Protein AF-A0ABD0KSF1-F1 (afdb_monomer)

Secondary structure (DSSP, 8-state):
--SSSTTTSSSSSSTTTTTTTS----------GGGTT--TTTTEEEEEE-SSHHHHHHHHHTSTT--EEEEEGGGTEEEEE-SSPPS----PPPTTEEEEE--TT----SSSTT-EEEETTEEEEEEEEEE-HHHHHHHHHHTT-EE----SHHHHHHHHHHHHHHHH----------S----TTTTGGGS----HHHHHHHHHSTT----EEEEEE-SS-EE-TTS-EE-TT-TTBPTT-S-SS-SEEEE-GGG-EEEE-TTS-EEEEEEEE--

Mean predicted aligned error: 15.11 Å

Organism: NCBI:txid370345

Nearest PDB structures (foldseek):
  2zib-assembly1_A  TM=8.214E-01  e=3.702E-08  Brachyopsis segaliensis
  6puv-assembly1_A  TM=8.740E-01  e=9.907E-08  Homo sapiens
  3l9j-assembly1_C  TM=7.980E-01  e=8.534E-07  Homo sapiens
  4wuw-assembly1_A  TM=8.162E-01  e=1.026E-06  Rattus norvegicus
  2yil-assembly1_A  TM=4.594E-01  e=1.257E-02  Sarcocystis muris

Structure (mmCIF, N/CA/C/O backbone):
data_AF-A0ABD0KSF1-F1
#
_entry.id   AF-A0ABD0KSF1-F1
#
loop_
_atom_site.group_PDB
_atom_site.id
_atom_site.type_symbol
_atom_site.label_atom_id
_atom_site.label_alt_id
_atom_site.label_comp_id
_atom_site.label_asym_id
_atom_site.label_entity_id
_atom_site.label_seq_id
_atom_site.pdbx_PDB_ins_code
_atom_site.Cartn_x
_atom_site.Cartn_y
_atom_site.Cartn_z
_atom_site.occupancy
_atom_site.B_iso_or_equiv
_atom_site.auth_seq_id
_atom_site.auth_comp_id
_atom_site.auth_asym_id
_atom_site.auth_atom_id
_atom_site.pdbx_PDB_model_num
ATOM 1 N N . MET A 1 1 ? -20.179 -14.527 66.277 1.00 50.75 1 MET A N 1
ATOM 2 C CA . MET A 1 1 ? -20.766 -14.862 64.957 1.00 50.75 1 MET A CA 1
ATOM 3 C C . MET A 1 1 ? -21.011 -13.661 64.029 1.00 50.75 1 MET A C 1
ATOM 5 O O . MET A 1 1 ? -21.435 -13.894 62.910 1.00 50.75 1 MET A O 1
ATOM 9 N N . MET A 1 2 ? -20.683 -12.411 64.396 1.00 47.03 2 MET A N 1
ATOM 10 C CA . MET A 1 2 ? -20.832 -11.248 63.490 1.00 47.03 2 MET A CA 1
ATOM 11 C C . MET A 1 2 ? -19.542 -10.803 62.770 1.00 47.03 2 MET A C 1
ATOM 13 O O . MET A 1 2 ? -19.607 -9.951 61.895 1.00 47.03 2 MET A O 1
ATOM 17 N N . LEU A 1 3 ? -18.378 -11.393 63.070 1.00 40.88 3 LEU A N 1
ATOM 18 C CA . LEU A 1 3 ? -17.095 -10.967 62.482 1.00 40.88 3 LEU A CA 1
ATOM 19 C C . LEU A 1 3 ? -16.724 -11.678 61.162 1.00 40.88 3 LEU A C 1
ATOM 21 O O . LEU A 1 3 ? -15.810 -11.247 60.471 1.00 40.88 3 LEU A O 1
ATOM 25 N N . LEU A 1 4 ? -17.437 -12.747 60.791 1.00 41.97 4 LEU A N 1
ATOM 26 C CA . LEU A 1 4 ? -17.152 -13.546 59.587 1.00 41.97 4 LEU A CA 1
ATOM 27 C C . LEU A 1 4 ? -17.891 -13.059 58.326 1.00 41.97 4 LEU A C 1
ATOM 29 O O . LEU A 1 4 ? -17.514 -13.440 57.225 1.00 41.97 4 LEU A O 1
ATOM 33 N N . ALA A 1 5 ? -18.888 -12.177 58.456 1.00 43.94 5 ALA A N 1
ATOM 34 C CA . ALA A 1 5 ? -19.638 -11.647 57.310 1.00 43.94 5 ALA A CA 1
ATOM 35 C C . ALA A 1 5 ? -18.969 -10.424 56.645 1.00 43.94 5 ALA A C 1
ATOM 37 O O . ALA A 1 5 ? -19.200 -10.163 55.468 1.00 43.94 5 ALA A O 1
ATOM 38 N N . ALA A 1 6 ? -18.101 -9.697 57.359 1.00 41.53 6 ALA A N 1
ATOM 39 C CA . ALA A 1 6 ? -17.438 -8.500 56.829 1.00 41.53 6 ALA A CA 1
ATOM 40 C C . ALA A 1 6 ? -16.225 -8.812 55.926 1.00 41.53 6 ALA A C 1
ATOM 42 O O . ALA A 1 6 ? -15.848 -7.992 55.094 1.00 41.53 6 ALA A O 1
ATOM 43 N N . LEU A 1 7 ? -15.638 -10.009 56.043 1.00 40.25 7 LEU A N 1
ATOM 44 C CA . LEU A 1 7 ? -14.487 -10.434 55.234 1.00 40.25 7 LEU A CA 1
ATOM 45 C C . LEU A 1 7 ? -14.877 -11.029 53.869 1.00 40.25 7 LEU A C 1
ATOM 47 O O . LEU A 1 7 ? -14.057 -11.027 52.958 1.00 40.25 7 LEU A O 1
ATOM 51 N N . ALA A 1 8 ? -16.128 -11.462 53.680 1.00 41.06 8 ALA A N 1
ATOM 52 C CA . ALA A 1 8 ? -16.600 -11.998 52.398 1.00 41.06 8 ALA A CA 1
ATOM 53 C C . ALA A 1 8 ? -16.990 -10.904 51.379 1.00 41.06 8 ALA A C 1
ATOM 55 O O . ALA A 1 8 ? -16.929 -11.133 50.175 1.00 41.06 8 ALA A O 1
ATOM 56 N N . LEU A 1 9 ? -17.334 -9.695 51.838 1.00 40.03 9 LEU A N 1
ATOM 57 C CA . LEU A 1 9 ? -17.725 -8.575 50.966 1.00 40.03 9 LEU A CA 1
ATOM 58 C C . LEU A 1 9 ? -16.539 -7.758 50.423 1.00 40.03 9 LEU A C 1
ATOM 60 O O . LEU A 1 9 ? -16.713 -7.007 49.469 1.00 40.03 9 LEU A O 1
ATOM 64 N N . MET A 1 10 ? -15.326 -7.940 50.959 1.00 41.28 10 MET A N 1
ATOM 65 C CA . MET A 1 10 ? -14.107 -7.300 50.431 1.00 41.28 10 MET A CA 1
ATOM 66 C C . MET A 1 10 ? -13.303 -8.181 49.458 1.00 41.28 10 MET A C 1
ATOM 68 O O . MET A 1 10 ? -12.314 -7.719 48.892 1.00 41.28 10 MET A O 1
ATOM 72 N N . ALA A 1 11 ? -13.743 -9.419 49.208 1.00 41.28 11 ALA A N 1
ATOM 73 C CA . ALA A 1 11 ? -13.080 -10.340 48.280 1.00 41.28 11 ALA A CA 1
ATOM 74 C C . ALA A 1 11 ? -13.580 -10.229 46.823 1.00 41.28 11 ALA A C 1
ATOM 76 O O . ALA A 1 11 ? -12.892 -10.666 45.913 1.00 41.28 11 ALA A O 1
ATOM 77 N N . ILE A 1 12 ? -14.739 -9.606 46.574 1.00 44.44 12 ILE A N 1
ATOM 78 C CA . ILE A 1 12 ? -15.324 -9.506 45.218 1.00 44.44 12 ILE A CA 1
ATOM 79 C C . ILE A 1 12 ? -14.828 -8.247 44.467 1.00 44.44 12 ILE A C 1
ATOM 81 O O . ILE A 1 12 ? -14.948 -8.148 43.250 1.00 44.44 12 ILE A O 1
ATOM 85 N N . GLY A 1 13 ? -14.225 -7.277 45.168 1.00 36.62 13 GLY A N 1
ATOM 86 C CA . GLY A 1 13 ? -13.757 -6.013 44.576 1.00 36.62 13 GLY A CA 1
ATOM 87 C C . GLY A 1 13 ? -12.264 -5.946 44.231 1.00 36.62 13 GLY A C 1
ATOM 88 O O . GLY A 1 13 ? -11.842 -5.030 43.527 1.00 36.62 13 GLY A O 1
ATOM 89 N N . THR A 1 14 ? -11.446 -6.878 44.721 1.00 40.00 14 THR A N 1
ATOM 90 C CA . THR A 1 14 ? -9.975 -6.769 44.686 1.00 40.00 14 THR A CA 1
ATOM 91 C C . THR A 1 14 ? -9.307 -7.557 43.559 1.00 40.00 14 THR A C 1
ATOM 93 O O . THR A 1 14 ? -8.169 -7.251 43.203 1.00 40.00 14 THR A O 1
ATOM 96 N N . GLU A 1 15 ? -10.015 -8.477 42.901 1.00 39.59 15 GLU A N 1
ATOM 97 C CA . GLU A 1 15 ? -9.467 -9.232 41.763 1.00 39.59 15 GLU A CA 1
ATOM 98 C C . GLU A 1 15 ? -9.326 -8.388 40.483 1.00 39.59 15 GLU A C 1
ATOM 100 O O . GLU A 1 15 ? -8.456 -8.661 39.660 1.00 39.59 15 GLU A O 1
ATOM 105 N N . CYS A 1 16 ? -10.088 -7.296 40.334 1.00 39.62 16 CYS A N 1
ATOM 106 C CA . CYS A 1 16 ? -9.920 -6.380 39.197 1.00 39.62 16 CYS A CA 1
ATOM 107 C C . CYS A 1 16 ? -8.710 -5.441 39.340 1.00 39.62 16 CYS A C 1
ATOM 109 O O . CYS A 1 16 ? -8.182 -4.969 38.336 1.00 39.62 16 CYS A O 1
ATOM 111 N N . PHE A 1 17 ? -8.279 -5.134 40.568 1.00 35.22 17 PHE A N 1
ATOM 112 C CA . PHE A 1 17 ? -7.246 -4.118 40.807 1.00 35.22 17 PHE A CA 1
ATOM 113 C C . PHE A 1 17 ? -5.823 -4.695 40.781 1.00 35.22 17 PHE A C 1
ATOM 115 O O . PHE A 1 17 ? -4.886 -3.994 40.409 1.00 35.22 17 PHE A O 1
ATOM 122 N N . LEU A 1 18 ? -5.655 -5.982 41.105 1.00 36.12 18 LEU A N 1
ATOM 123 C CA . LEU A 1 18 ? -4.341 -6.639 41.151 1.00 36.12 18 LEU A CA 1
ATOM 124 C C . LEU A 1 18 ? -3.817 -7.131 39.789 1.00 36.12 18 LEU A C 1
ATOM 126 O O . LEU A 1 18 ? -2.674 -7.567 39.705 1.00 36.12 18 LEU A O 1
ATOM 130 N N . GLN A 1 19 ? -4.589 -7.005 38.705 1.00 38.16 19 GLN A N 1
ATOM 131 C CA . GLN A 1 19 ? -4.082 -7.225 37.341 1.00 38.16 19 GLN A CA 1
ATOM 132 C C . GLN A 1 19 ? -3.456 -5.976 36.701 1.00 38.16 19 GLN A C 1
ATOM 134 O O . GLN A 1 19 ? -2.946 -6.056 35.585 1.00 38.16 19 GLN A O 1
ATOM 139 N N . LYS A 1 20 ? -3.437 -4.832 37.400 1.00 31.67 20 LYS A N 1
ATOM 140 C CA . LYS A 1 20 ? -2.966 -3.558 36.836 1.00 31.67 20 LYS A CA 1
ATOM 141 C C . LYS A 1 20 ? -1.444 -3.471 36.622 1.00 31.67 20 LYS A C 1
ATOM 143 O O . LYS A 1 20 ? -0.994 -2.526 35.990 1.00 31.67 20 LYS A O 1
ATOM 148 N N . GLU A 1 21 ? -0.657 -4.453 37.074 1.00 32.09 21 GLU A N 1
ATOM 149 C CA . GLU A 1 21 ? 0.812 -4.441 36.926 1.00 32.09 21 GLU A CA 1
ATOM 150 C C . GLU A 1 21 ? 1.432 -5.705 36.301 1.00 32.09 21 GLU A C 1
ATOM 152 O O . GLU A 1 21 ? 2.652 -5.857 36.294 1.00 32.09 21 GLU A O 1
ATOM 157 N N . ALA A 1 22 ? 0.652 -6.608 35.698 1.00 27.27 22 ALA A N 1
ATOM 158 C CA . ALA A 1 22 ? 1.229 -7.804 35.081 1.00 27.27 22 ALA A CA 1
ATOM 159 C C . ALA A 1 22 ? 0.688 -8.075 33.671 1.00 27.27 22 ALA A C 1
ATOM 161 O O . ALA A 1 22 ? -0.449 -8.498 33.498 1.00 27.27 22 ALA A O 1
ATOM 162 N N . ARG A 1 23 ? 1.603 -7.958 32.697 1.00 28.75 23 ARG A N 1
ATOM 163 C CA . ARG A 1 23 ? 1.518 -8.317 31.264 1.00 28.75 23 ARG A CA 1
ATOM 164 C C . ARG A 1 23 ? 0.999 -7.241 30.315 1.00 28.75 23 ARG A C 1
ATOM 166 O O . ARG A 1 23 ? -0.056 -7.345 29.702 1.00 28.75 23 ARG A O 1
ATOM 173 N N . VAL A 1 24 ? 1.912 -6.317 30.033 1.00 38.12 24 VAL A N 1
ATOM 174 C CA . VAL A 1 24 ? 2.138 -5.831 28.670 1.00 38.12 24 VAL A CA 1
ATOM 175 C C . VAL A 1 24 ? 2.512 -7.023 27.783 1.00 38.12 24 VAL A C 1
ATOM 177 O O . VAL A 1 24 ? 3.495 -7.708 28.068 1.00 38.12 24 VAL A O 1
ATOM 180 N N . ARG A 1 25 ? 1.711 -7.247 26.736 1.00 35.09 25 ARG A N 1
ATOM 181 C CA . ARG A 1 25 ? 1.973 -7.942 25.457 1.00 35.09 25 ARG A CA 1
ATOM 182 C C . ARG A 1 25 ? 0.722 -8.715 25.060 1.00 35.09 25 ARG A C 1
ATOM 184 O O . ARG A 1 25 ? 0.556 -9.852 25.483 1.00 35.09 25 ARG A O 1
ATOM 191 N N . GLN A 1 26 ? -0.108 -8.096 24.227 1.00 29.28 26 GLN A N 1
ATOM 192 C CA . GLN A 1 26 ? -0.805 -8.700 23.086 1.00 29.28 26 GLN A CA 1
ATOM 193 C C . GLN A 1 26 ? -1.845 -7.704 22.582 1.00 29.28 26 GLN A C 1
ATOM 195 O O . GLN A 1 26 ? -2.779 -7.333 23.284 1.00 29.28 26 GLN A O 1
ATOM 200 N N . GLY A 1 27 ? -1.638 -7.261 21.349 1.00 30.19 27 GLY A N 1
ATOM 201 C CA . GLY A 1 27 ? -2.529 -6.377 20.626 1.00 30.19 27 GLY A CA 1
ATOM 202 C C . GLY A 1 27 ? -3.763 -7.106 20.116 1.00 30.19 27 GLY A C 1
ATOM 203 O O . GLY A 1 27 ? -3.856 -7.406 18.931 1.00 30.19 27 GLY A O 1
ATOM 204 N N . VAL A 1 28 ? -4.696 -7.407 21.013 1.00 33.66 28 VAL A N 1
ATOM 205 C CA . VAL A 1 28 ? -6.011 -7.957 20.681 1.00 33.66 28 VAL A CA 1
ATOM 206 C C . VAL A 1 28 ? -7.031 -7.077 21.386 1.00 33.66 28 VAL A C 1
ATOM 208 O O . VAL A 1 28 ? -6.969 -6.919 22.600 1.00 33.66 28 VAL A O 1
ATOM 211 N N . ALA A 1 29 ? -7.977 -6.501 20.643 1.00 34.16 29 ALA A N 1
ATOM 212 C CA . ALA A 1 29 ? -9.196 -5.979 21.249 1.00 34.16 29 ALA A CA 1
ATOM 213 C C . ALA A 1 29 ? -9.983 -7.182 21.786 1.00 34.16 29 ALA A C 1
ATOM 215 O O . ALA A 1 29 ? -10.777 -7.794 21.067 1.00 34.16 29 ALA A O 1
ATOM 216 N N . THR A 1 30 ? -9.681 -7.589 23.013 1.00 36.50 30 THR A N 1
ATOM 217 C CA . THR A 1 30 ? -10.368 -8.671 23.706 1.00 36.50 30 THR A CA 1
ATOM 218 C C . THR A 1 30 ? -11.765 -8.188 24.063 1.00 36.50 30 THR A C 1
ATOM 220 O O . THR A 1 30 ? -11.933 -7.114 24.636 1.00 36.50 30 THR A O 1
ATOM 223 N N . GLN A 1 31 ? -12.782 -8.990 23.752 1.00 40.47 31 GLN A N 1
ATOM 224 C CA . GLN A 1 31 ? -14.059 -8.895 24.450 1.00 40.47 31 GLN A CA 1
ATOM 225 C C . GLN A 1 31 ? -13.737 -9.102 25.932 1.00 40.47 31 GLN A C 1
ATOM 227 O O . GLN A 1 31 ? -13.354 -10.201 26.324 1.00 40.47 31 GLN A O 1
ATOM 232 N N . GLN A 1 32 ? -13.752 -8.036 26.732 1.00 41.62 32 GLN A N 1
ATOM 233 C CA . GLN A 1 32 ? -13.474 -8.155 28.158 1.00 41.62 32 GLN A CA 1
ATOM 234 C C . GLN A 1 32 ? -14.676 -8.867 28.796 1.00 41.62 32 GLN A C 1
ATOM 236 O O . GLN A 1 32 ? -15.764 -8.287 28.801 1.00 41.62 32 GLN A O 1
ATOM 241 N N . PRO A 1 33 ? -14.523 -10.083 29.355 1.00 39.72 33 PRO A N 1
ATOM 242 C CA . PRO A 1 33 ? -15.643 -10.817 29.957 1.00 39.72 33 PRO A CA 1
ATOM 243 C C . PRO A 1 33 ? -16.277 -10.033 31.117 1.00 39.72 33 PRO A C 1
ATOM 245 O O . PRO A 1 33 ? -17.476 -10.075 31.355 1.00 39.72 33 PRO A O 1
ATOM 248 N N . CYS A 1 34 ? -15.471 -9.221 31.803 1.00 39.00 34 CYS A N 1
ATOM 249 C CA . CYS A 1 34 ? -15.894 -8.326 32.877 1.00 39.00 34 CYS A CA 1
ATOM 250 C C . CYS A 1 34 ? -16.605 -7.041 32.401 1.00 39.00 34 CYS A C 1
ATOM 252 O O . CYS A 1 34 ? -17.111 -6.284 33.232 1.00 39.00 34 CYS A O 1
ATOM 254 N N . LEU A 1 35 ? -16.677 -6.794 31.088 1.00 43.50 35 LEU A N 1
ATOM 255 C CA . LEU A 1 35 ? -17.445 -5.704 30.481 1.00 43.50 35 LEU A CA 1
ATOM 256 C C . LEU A 1 35 ? -18.714 -6.185 29.766 1.00 43.50 35 LEU A C 1
ATOM 258 O O . LEU A 1 35 ? -19.444 -5.340 29.255 1.00 43.50 35 LEU A O 1
ATOM 262 N N . GLU A 1 36 ? -19.035 -7.487 29.781 1.00 41.72 36 GLU A N 1
ATOM 263 C CA . GLU A 1 36 ? -20.239 -8.038 29.125 1.00 41.72 36 GLU A CA 1
ATOM 264 C C . GLU A 1 36 ? -21.560 -7.423 29.614 1.00 41.72 36 GLU A C 1
ATOM 266 O O . GLU A 1 36 ? -22.583 -7.590 28.965 1.00 41.72 36 GLU A O 1
ATOM 271 N N . ASN A 1 37 ? -21.533 -6.635 30.693 1.00 38.28 37 ASN A N 1
ATOM 272 C CA . ASN A 1 37 ? -22.678 -5.875 31.191 1.00 38.28 37 ASN A CA 1
ATOM 273 C C . ASN A 1 37 ? -22.360 -4.407 31.535 1.00 38.28 37 ASN A C 1
ATOM 275 O O . ASN A 1 37 ? -23.145 -3.768 32.236 1.00 38.28 37 ASN A O 1
ATOM 279 N N . ARG A 1 38 ? -21.224 -3.843 31.088 1.00 41.22 38 ARG A N 1
ATOM 280 C CA . ARG A 1 38 ? -20.957 -2.410 31.294 1.00 41.22 38 ARG A CA 1
ATOM 281 C C . ARG A 1 38 ? -21.495 -1.588 30.132 1.00 41.22 38 ARG A C 1
ATOM 283 O O . ARG A 1 38 ? -20.988 -1.612 29.015 1.00 41.22 38 ARG A O 1
ATOM 290 N N . THR A 1 39 ? -22.522 -0.816 30.442 1.00 41.47 39 THR A N 1
ATOM 291 C CA . THR A 1 39 ? -23.091 0.219 29.592 1.00 41.47 39 THR A CA 1
ATOM 292 C C . THR A 1 39 ? -22.190 1.449 29.557 1.00 41.47 39 THR A C 1
ATOM 294 O O . THR A 1 39 ? -22.252 2.287 30.450 1.00 41.47 39 THR A O 1
ATOM 297 N N . PHE A 1 40 ? -21.381 1.589 28.503 1.00 49.12 40 PHE A N 1
ATOM 298 C CA . PHE A 1 40 ? -20.886 2.902 28.071 1.00 49.12 40 PHE A CA 1
ATOM 299 C C . PHE A 1 40 ? -22.011 3.566 27.286 1.00 49.12 40 PHE A C 1
ATOM 301 O O . PHE A 1 40 ? -22.087 3.475 26.066 1.00 49.12 40 PHE A O 1
ATOM 308 N N . THR A 1 41 ? -23.002 4.077 27.995 1.00 49.91 41 THR A N 1
ATOM 309 C CA . THR A 1 41 ? -24.100 4.831 27.374 1.00 49.91 41 THR A CA 1
ATOM 310 C C . THR A 1 41 ? -24.096 6.271 27.825 1.00 49.91 41 THR A C 1
ATOM 312 O O . THR A 1 41 ? -24.480 7.154 27.070 1.00 49.91 41 THR A O 1
ATOM 315 N N . GLU A 1 42 ? -23.551 6.498 29.011 1.00 55.53 42 GLU A N 1
ATOM 316 C CA . GLU A 1 42 ? -23.026 7.780 29.425 1.00 55.53 42 GLU A CA 1
ATOM 317 C C . GLU A 1 42 ? -21.716 7.975 28.643 1.00 55.53 42 GLU A C 1
ATOM 319 O O . GLU A 1 42 ? -20.895 7.057 28.587 1.00 55.53 42 GLU A O 1
ATOM 324 N N . ASN A 1 43 ? -21.537 9.141 28.012 1.00 67.94 43 ASN A N 1
ATOM 325 C CA . ASN A 1 43 ? -20.333 9.543 27.260 1.00 67.94 43 ASN A CA 1
ATOM 326 C C . ASN A 1 43 ? -20.302 9.165 25.765 1.00 67.94 43 ASN A C 1
ATOM 328 O O . ASN A 1 43 ? -19.219 8.992 25.193 1.00 67.94 43 ASN A O 1
ATOM 332 N N . LEU A 1 44 ? -21.467 9.090 25.109 1.00 82.81 44 LEU A N 1
ATOM 333 C CA . LEU A 1 44 ? -21.536 9.020 2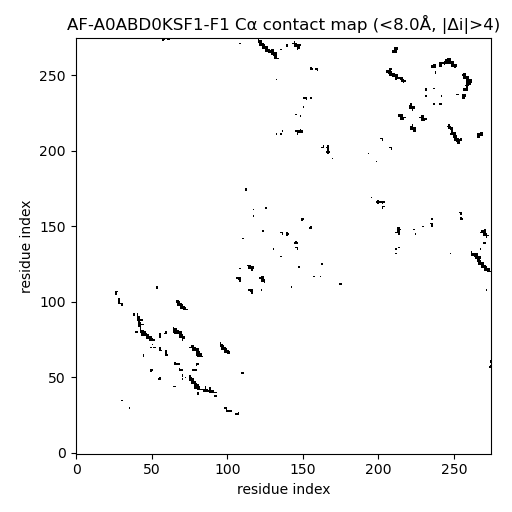3.647 1.00 82.81 44 LEU A CA 1
ATOM 334 C C . LEU A 1 44 ? -20.840 10.250 23.039 1.00 82.81 44 LEU A C 1
ATOM 336 O O . LEU A 1 44 ? -21.274 11.387 23.227 1.00 82.81 44 LEU A O 1
ATOM 340 N N . LEU A 1 45 ? -19.756 10.009 22.308 1.00 84.38 45 LEU A N 1
ATOM 341 C CA . LEU A 1 45 ? -18.981 11.041 21.627 1.00 84.38 45 LEU A CA 1
ATOM 342 C C . LEU A 1 45 ? -19.527 11.306 20.223 1.00 84.38 45 LEU A C 1
ATOM 344 O O . LEU A 1 45 ? -19.637 12.453 19.800 1.00 84.38 45 LEU A O 1
ATOM 348 N N . PHE A 1 46 ? -19.885 10.242 19.503 1.00 89.25 46 PHE A N 1
ATOM 349 C CA . PHE A 1 46 ? -20.532 10.336 18.199 1.00 89.25 46 PHE A CA 1
ATOM 350 C C . PHE A 1 46 ? -21.383 9.103 17.908 1.00 89.25 46 PHE A C 1
ATOM 352 O O . PHE A 1 46 ? -21.125 8.013 18.418 1.00 89.25 46 PHE A O 1
ATOM 359 N N . GLU A 1 47 ? -22.338 9.268 16.997 1.00 93.00 47 GLU A N 1
ATOM 360 C CA . GLU A 1 47 ? -23.072 8.185 16.352 1.00 93.00 47 GLU A CA 1
ATOM 361 C C . GLU A 1 47 ? -23.051 8.404 14.833 1.00 93.00 47 GLU A C 1
ATOM 363 O O . GLU A 1 47 ? -23.273 9.515 14.355 1.00 93.00 47 GLU A O 1
ATOM 368 N N . SER A 1 48 ? -22.730 7.374 14.050 1.00 91.88 48 SER A N 1
ATOM 369 C CA . SER A 1 48 ? -22.718 7.469 12.584 1.00 91.88 48 SER A CA 1
ATOM 370 C C . SER A 1 48 ? -22.830 6.102 11.911 1.00 91.88 48 SER A C 1
ATOM 372 O O . SER A 1 48 ? -22.608 5.076 12.542 1.00 91.88 48 SER A O 1
ATOM 374 N N . ALA A 1 49 ? -23.129 6.062 10.613 1.00 91.38 49 ALA A N 1
ATOM 375 C CA . ALA A 1 49 ? -23.174 4.804 9.871 1.00 91.38 49 ALA A CA 1
ATOM 376 C C . ALA A 1 49 ? -21.773 4.176 9.697 1.00 91.38 49 ALA A C 1
ATOM 378 O O . ALA A 1 49 ? -20.828 4.833 9.240 1.00 91.38 49 ALA A O 1
ATOM 379 N N . ALA A 1 50 ? -21.650 2.882 9.994 1.00 82.25 50 ALA A N 1
ATOM 380 C CA . ALA A 1 50 ? -20.507 2.045 9.646 1.00 82.25 50 ALA A CA 1
ATOM 381 C C . ALA A 1 50 ? -20.965 0.609 9.353 1.00 82.25 50 ALA A C 1
ATOM 383 O O . ALA A 1 50 ? -21.588 -0.039 10.183 1.00 82.25 50 ALA A O 1
ATOM 384 N N . HIS A 1 51 ? -20.601 0.085 8.185 1.00 81.25 51 HIS A N 1
ATOM 385 C CA . HIS A 1 51 ? -20.969 -1.275 7.768 1.00 81.25 51 HIS A CA 1
ATOM 386 C C . HIS A 1 51 ? -19.957 -2.344 8.204 1.00 81.25 51 HIS A C 1
ATOM 388 O O . HIS A 1 51 ? -20.129 -3.516 7.888 1.00 81.25 51 HIS A O 1
ATOM 394 N N . SER A 1 52 ? -18.893 -1.957 8.910 1.00 75.62 52 SER A N 1
ATOM 395 C CA . SER A 1 52 ? -17.873 -2.882 9.399 1.00 75.62 52 SER A CA 1
ATOM 396 C C . SER A 1 52 ? -17.273 -2.404 10.717 1.00 75.62 52 SER A C 1
ATOM 398 O O . SER A 1 52 ? -17.285 -1.208 11.036 1.00 75.62 52 SER A O 1
ATOM 400 N N . LYS A 1 53 ? -16.715 -3.354 11.476 1.00 70.25 53 LYS A N 1
ATOM 401 C CA . LYS A 1 53 ? -15.977 -3.079 12.716 1.00 70.25 53 LYS A CA 1
ATOM 402 C C . LYS A 1 53 ? -14.808 -2.132 12.448 1.00 70.25 53 LYS A C 1
ATOM 404 O O . LYS A 1 53 ? -14.650 -1.161 13.178 1.00 70.25 53 LYS A O 1
ATOM 409 N N . SER A 1 54 ? -14.057 -2.370 11.372 1.00 62.41 54 SER A N 1
ATOM 410 C CA . SER A 1 54 ? -12.919 -1.545 10.957 1.00 62.41 54 SER A CA 1
ATOM 411 C C . SER A 1 54 ? -13.346 -0.100 10.726 1.00 62.41 54 SER A C 1
ATOM 413 O O . SER A 1 54 ? -12.811 0.805 11.354 1.00 62.41 54 SER A O 1
ATOM 415 N N . LYS A 1 55 ? -14.394 0.131 9.924 1.00 72.69 55 LYS A N 1
ATOM 416 C CA . LYS A 1 55 ? -14.892 1.487 9.650 1.00 72.69 55 LYS A CA 1
ATOM 417 C C . LYS A 1 55 ? -15.364 2.206 10.916 1.00 72.69 55 LYS A C 1
ATOM 419 O O . LYS A 1 55 ? -15.220 3.421 11.011 1.00 72.69 55 LYS A O 1
ATOM 424 N N . CYS A 1 56 ? -15.920 1.475 11.880 1.00 79.75 56 CYS A N 1
ATOM 425 C CA . CYS A 1 56 ? -16.317 2.043 13.163 1.00 79.75 56 CYS A CA 1
ATOM 426 C C . CYS A 1 56 ? -15.107 2.400 14.043 1.00 79.75 56 CYS A C 1
ATOM 428 O O . CYS A 1 56 ? -15.047 3.504 14.582 1.00 79.75 56 CYS A O 1
ATOM 430 N N . ALA A 1 57 ? -14.104 1.519 14.097 1.00 72.25 57 ALA A N 1
ATOM 431 C CA . ALA A 1 57 ? -12.840 1.775 14.779 1.00 72.25 57 ALA A CA 1
ATOM 432 C C . ALA A 1 57 ? -12.143 3.026 14.227 1.00 72.25 57 ALA A C 1
ATOM 434 O O . ALA A 1 57 ? -11.778 3.901 15.000 1.00 72.25 57 ALA A O 1
ATOM 435 N N . LEU A 1 58 ? -12.046 3.154 12.900 1.00 66.56 58 LEU A N 1
ATOM 436 C CA . LEU A 1 58 ? -11.437 4.309 12.228 1.00 66.56 58 LEU A CA 1
ATOM 437 C C . LEU A 1 58 ? -12.115 5.634 12.585 1.00 66.56 58 LEU A C 1
ATOM 439 O O . LEU A 1 58 ? -11.461 6.643 12.813 1.00 66.56 58 LEU A O 1
ATOM 443 N N . LYS A 1 59 ? -13.446 5.639 12.675 1.00 80.12 59 LYS A N 1
ATOM 444 C CA . LYS A 1 59 ? -14.185 6.832 13.101 1.00 80.12 59 LYS A CA 1
ATOM 445 C C . LYS A 1 59 ? -13.904 7.208 14.550 1.00 80.12 59 LYS A C 1
ATOM 447 O O . LYS A 1 59 ? -13.909 8.391 14.866 1.00 80.12 59 LYS A O 1
ATOM 452 N N . CYS A 1 60 ? -13.695 6.211 15.405 1.00 78.94 60 CYS A N 1
ATOM 453 C CA . CYS A 1 60 ? -13.296 6.439 16.784 1.00 78.94 60 CYS A CA 1
ATOM 454 C C . CYS A 1 60 ? -11.868 6.986 16.851 1.00 78.94 60 CYS A C 1
ATOM 456 O O . CYS A 1 60 ? -11.645 7.988 17.511 1.00 78.94 60 CYS A O 1
ATOM 458 N N . LEU A 1 61 ? -10.938 6.436 16.071 1.00 70.12 61 LEU A N 1
ATOM 459 C CA . LEU A 1 61 ? -9.557 6.925 16.006 1.00 70.12 61 LEU A CA 1
ATOM 460 C C . LEU A 1 61 ? -9.440 8.372 15.513 1.00 70.12 61 LEU A C 1
ATOM 462 O O . LEU A 1 61 ? -8.660 9.137 16.069 1.00 70.12 61 LEU A O 1
ATOM 466 N N . GLY A 1 62 ? -10.284 8.788 14.566 1.00 71.19 62 GLY A N 1
ATOM 467 C CA . GLY A 1 62 ? -10.360 10.184 14.122 1.00 71.19 62 GLY A CA 1
ATOM 468 C C . GLY A 1 62 ? -10.920 11.169 15.163 1.00 71.19 62 GLY A C 1
ATOM 469 O O . GLY A 1 62 ? -11.159 12.330 14.835 1.00 71.19 62 GLY A O 1
ATOM 470 N N . GLN A 1 63 ? -11.195 10.725 16.392 1.00 80.19 63 GLN A N 1
ATOM 471 C CA . GLN A 1 63 ? -11.727 11.536 17.481 1.00 80.19 63 GLN A CA 1
ATOM 472 C C . GLN A 1 63 ? -10.808 11.421 18.702 1.00 80.19 63 GLN A C 1
ATOM 474 O O . GLN A 1 63 ? -10.776 10.384 19.357 1.00 80.19 63 GLN A O 1
ATOM 479 N N . GLU A 1 64 ? -10.128 12.511 19.073 1.00 76.62 64 GLU A N 1
ATOM 480 C CA . GLU A 1 64 ? -9.132 12.535 20.168 1.00 76.62 64 GLU A CA 1
ATOM 481 C C . GLU A 1 64 ? -9.660 12.015 21.514 1.00 76.62 64 GLU A C 1
ATOM 483 O O . GLU A 1 64 ? -8.902 11.549 22.357 1.00 76.62 64 GLU A O 1
ATOM 488 N N . ARG A 1 65 ? -10.975 12.108 21.727 1.00 80.75 65 ARG A N 1
ATOM 489 C CA . ARG A 1 65 ? -11.641 11.719 22.974 1.00 80.75 65 ARG A CA 1
ATOM 490 C C . ARG A 1 65 ? -12.224 10.310 22.949 1.00 80.75 65 ARG A C 1
ATOM 492 O O . ARG A 1 65 ? -12.848 9.920 23.935 1.00 80.75 65 ARG A O 1
ATOM 499 N N . CYS A 1 66 ? -12.122 9.592 21.835 1.00 80.56 66 CYS A N 1
ATOM 500 C CA . CYS A 1 66 ? -12.766 8.297 21.684 1.00 80.56 66 CYS A CA 1
ATOM 501 C C . CYS A 1 66 ? -11.862 7.178 22.202 1.00 80.56 66 CYS A C 1
ATOM 503 O O . CYS A 1 66 ? -10.785 6.927 21.674 1.00 80.56 66 CYS A O 1
ATOM 505 N N . GLU A 1 67 ? -12.326 6.488 23.234 1.00 80.44 67 GLU A N 1
ATOM 506 C CA . GLU A 1 67 ? -11.591 5.421 23.922 1.00 80.44 67 GLU A CA 1
ATOM 507 C C . GLU A 1 67 ? -12.224 4.049 23.718 1.00 80.44 67 GLU A C 1
ATOM 509 O O . GLU A 1 67 ? -11.606 3.013 23.959 1.00 80.44 67 GLU A O 1
ATOM 514 N N . ALA A 1 68 ? -13.473 4.020 23.268 1.00 81.50 68 ALA A N 1
ATOM 515 C CA . ALA A 1 68 ? -14.181 2.800 22.945 1.00 81.50 68 ALA A CA 1
ATOM 516 C C . ALA A 1 68 ? -15.168 3.057 21.813 1.00 81.50 68 ALA A C 1
ATOM 518 O O . ALA A 1 68 ? -15.630 4.178 21.616 1.00 81.50 68 ALA A O 1
ATOM 519 N N . PHE A 1 69 ? -15.537 2.014 21.081 1.00 84.81 69 PHE A N 1
ATOM 520 C CA . PHE A 1 69 ? -16.614 2.098 20.107 1.00 84.81 69 PHE A CA 1
ATOM 521 C C . PHE A 1 69 ? -17.526 0.884 20.176 1.00 84.81 69 PHE A C 1
ATOM 523 O O . PHE A 1 69 ? -17.174 -0.177 20.686 1.00 84.81 69 PHE A O 1
ATOM 530 N N . THR A 1 70 ? -18.708 1.046 19.611 1.00 83.94 70 THR A N 1
ATOM 531 C CA . THR A 1 70 ? -19.763 0.051 19.570 1.00 83.94 70 THR A CA 1
ATOM 532 C C . THR A 1 70 ? -20.342 0.008 18.166 1.00 83.94 70 THR A C 1
ATOM 534 O O . THR A 1 70 ? -20.676 1.045 17.600 1.00 83.94 70 THR A O 1
ATOM 537 N N . LEU A 1 71 ? -20.493 -1.190 17.606 1.00 81.62 71 LEU A N 1
ATOM 538 C CA . LEU A 1 71 ? -21.100 -1.416 16.296 1.00 81.62 71 LEU A CA 1
ATOM 539 C C . LEU A 1 71 ? -22.389 -2.201 16.500 1.00 81.62 71 LEU A C 1
ATOM 541 O O . LEU A 1 71 ? -22.369 -3.336 16.971 1.00 81.62 71 LEU A O 1
ATOM 545 N N . ILE A 1 72 ? -23.499 -1.591 16.111 1.00 85.56 72 ILE A N 1
ATOM 546 C CA . ILE A 1 72 ? -24.830 -2.183 16.138 1.00 85.56 72 ILE A CA 1
ATOM 547 C C . ILE A 1 72 ? -25.069 -2.789 14.756 1.00 85.56 72 ILE A C 1
ATOM 549 O O . ILE A 1 72 ? -25.419 -2.090 13.804 1.00 85.56 72 ILE A O 1
ATOM 553 N N . THR A 1 73 ? -24.822 -4.093 14.628 1.00 81.50 73 THR A N 1
ATOM 554 C CA . THR A 1 73 ? -24.861 -4.802 13.338 1.00 81.50 73 THR A CA 1
ATOM 555 C C . THR A 1 73 ? -26.210 -4.701 12.619 1.00 81.50 73 THR A C 1
ATOM 557 O O . THR A 1 73 ? -26.186 -4.432 11.418 1.00 81.50 73 THR A O 1
ATOM 560 N N . PRO A 1 74 ? -27.377 -4.834 13.289 1.00 85.62 74 PRO A N 1
ATOM 561 C CA . PRO A 1 74 ? -28.668 -4.750 12.601 1.00 85.62 74 PRO A CA 1
ATOM 562 C C . PRO A 1 74 ? -28.915 -3.413 11.894 1.00 85.62 74 PRO A C 1
ATOM 564 O O . PRO A 1 74 ? -29.583 -3.381 10.866 1.00 85.62 74 PRO A O 1
ATOM 567 N N . SER A 1 75 ? -28.374 -2.315 12.428 1.00 86.62 75 SER A N 1
ATOM 568 C CA . SER A 1 75 ? -28.577 -0.964 11.894 1.00 86.62 75 SER A CA 1
ATOM 569 C C . SER A 1 75 ? -27.348 -0.393 11.186 1.00 86.62 75 SER A C 1
ATOM 571 O O . SER A 1 75 ? -27.401 0.732 10.694 1.00 86.62 75 SER A O 1
ATOM 573 N N . ALA A 1 76 ? -26.237 -1.139 11.142 1.00 89.25 76 ALA A N 1
ATOM 574 C CA . ALA A 1 76 ? -24.932 -0.643 10.706 1.00 89.25 76 ALA A CA 1
ATOM 575 C C . ALA A 1 76 ? -24.556 0.694 11.381 1.00 89.25 76 ALA A C 1
ATOM 577 O O . ALA A 1 76 ? -24.020 1.605 10.745 1.00 89.25 76 ALA A O 1
ATOM 578 N N . THR A 1 77 ? -24.866 0.832 12.674 1.00 91.31 77 THR A N 1
ATOM 579 C CA . THR A 1 77 ? -24.613 2.062 13.437 1.00 91.31 77 THR A CA 1
ATOM 580 C C . THR A 1 77 ? -23.354 1.912 14.274 1.00 91.31 77 THR A C 1
ATOM 582 O O . THR A 1 77 ? -23.240 0.997 15.083 1.00 91.31 77 THR A O 1
ATOM 585 N N . CYS A 1 78 ? -22.423 2.839 14.107 1.00 89.88 78 CYS A N 1
ATOM 586 C CA . CYS A 1 78 ? -21.236 3.000 14.925 1.00 89.88 78 CYS A CA 1
ATOM 587 C C . CYS A 1 78 ? -21.446 4.084 15.976 1.00 89.88 78 CYS A C 1
ATOM 589 O O . CYS A 1 78 ? -21.827 5.204 15.634 1.00 89.88 78 CYS A O 1
ATOM 591 N N . ARG A 1 79 ? -21.122 3.775 17.226 1.00 91.81 79 ARG A N 1
ATOM 592 C CA . ARG A 1 79 ? -21.085 4.716 18.344 1.00 91.81 79 ARG A CA 1
ATOM 593 C C . ARG A 1 79 ? -19.673 4.783 18.894 1.00 91.81 79 ARG A C 1
ATOM 595 O O . ARG A 1 79 ? -19.093 3.734 19.147 1.00 91.81 79 ARG A O 1
ATOM 602 N N . GLY A 1 80 ? -19.129 5.977 19.070 1.00 88.75 80 GLY A N 1
ATOM 603 C CA . GLY A 1 80 ? -17.875 6.190 19.792 1.00 88.75 80 GLY A CA 1
ATOM 604 C C . GLY A 1 80 ? -18.141 6.690 21.203 1.00 88.75 80 GLY A C 1
ATOM 605 O O . GLY A 1 80 ? -19.078 7.458 21.409 1.00 88.75 80 GLY A O 1
ATOM 606 N N . HIS A 1 81 ? -17.307 6.289 22.153 1.00 84.56 81 HIS A N 1
ATOM 607 C CA . HIS A 1 81 ? -17.454 6.574 23.578 1.00 84.56 81 HIS A CA 1
ATOM 608 C C . HIS A 1 81 ? -16.166 7.163 24.147 1.00 84.56 81 HIS A C 1
ATOM 610 O O . HIS A 1 81 ? -15.073 6.751 23.761 1.00 84.56 81 HIS A O 1
ATOM 616 N N . SER A 1 82 ? -16.302 8.108 25.075 1.00 82.75 82 SER A N 1
ATOM 617 C CA . SER A 1 82 ? -15.192 8.766 25.784 1.00 82.75 82 SER A CA 1
ATOM 618 C C . SER A 1 82 ? -15.168 8.383 27.269 1.00 82.75 82 SER A C 1
ATOM 620 O O . SER A 1 82 ? -16.219 8.077 27.830 1.00 82.75 82 SER A O 1
ATOM 622 N N . SER A 1 83 ? -14.022 8.457 27.959 1.00 71.00 83 SER A N 1
ATOM 623 C CA . SER A 1 83 ? -14.022 8.417 29.438 1.00 71.00 83 SER A CA 1
ATOM 624 C C . SER A 1 83 ? -14.625 9.672 30.061 1.00 71.00 83 SER A C 1
ATOM 626 O O . SER A 1 83 ? -15.076 9.628 31.205 1.00 71.00 83 SER A O 1
ATOM 628 N N . VAL A 1 84 ? -14.625 10.795 29.334 1.00 68.44 84 VAL A N 1
ATOM 629 C CA . VAL A 1 84 ? -15.052 12.089 29.864 1.00 68.44 84 VAL A CA 1
ATOM 630 C C . VAL A 1 84 ? -16.568 12.222 29.728 1.00 68.44 84 VAL A C 1
ATOM 632 O O . VAL A 1 84 ? -17.058 12.262 28.592 1.00 68.44 84 VAL A O 1
ATOM 635 N N . PRO A 1 85 ? -17.309 12.384 30.839 1.00 57.53 85 PRO A N 1
ATOM 636 C CA . PRO A 1 85 ? -18.750 12.525 30.786 1.00 57.53 85 PRO A CA 1
ATOM 637 C C . PRO A 1 85 ? -19.208 13.761 30.036 1.00 57.53 85 PRO A C 1
ATOM 639 O O . PRO A 1 85 ? -18.948 14.892 30.443 1.00 57.53 85 PRO A O 1
ATOM 642 N N . THR A 1 86 ? -19.925 13.544 28.936 1.00 55.53 86 THR A N 1
ATOM 643 C CA . THR A 1 86 ? -20.833 14.538 28.371 1.00 55.53 86 THR A CA 1
ATOM 644 C C . THR A 1 86 ? -22.158 14.402 29.103 1.00 55.53 86 THR A C 1
ATOM 646 O O . THR A 1 86 ? -22.800 13.354 29.093 1.00 55.53 86 THR A O 1
ATOM 649 N N . SER A 1 87 ? -22.528 15.461 29.813 1.00 48.19 87 SER A N 1
ATOM 650 C CA . SER A 1 87 ? -23.722 15.550 30.642 1.00 48.19 87 SER A CA 1
ATOM 651 C C . SER A 1 87 ? -24.961 15.043 29.890 1.00 48.19 87 SER A C 1
ATOM 653 O O . SER A 1 87 ? -25.321 15.591 28.853 1.00 48.19 87 SER A O 1
ATOM 655 N N . ALA A 1 88 ? -25.628 14.042 30.468 1.00 49.00 88 ALA A N 1
ATOM 656 C CA . ALA A 1 88 ? -26.974 13.575 30.132 1.00 49.00 88 ALA A CA 1
ATOM 657 C C . ALA A 1 88 ? -27.165 12.876 28.770 1.00 49.00 88 ALA A C 1
ATOM 659 O O . ALA A 1 88 ? -27.716 13.431 27.825 1.00 49.00 88 ALA A O 1
ATOM 660 N N . SER A 1 89 ? -26.863 11.579 28.715 1.00 46.53 89 SER A N 1
ATOM 661 C CA . SER A 1 89 ? -27.715 10.636 27.976 1.00 46.53 89 SER A CA 1
ATOM 662 C C . SER A 1 89 ? -27.566 9.230 28.554 1.00 46.53 89 SER A C 1
ATOM 664 O O . SER A 1 89 ? -26.525 8.599 28.460 1.00 46.53 89 SER A O 1
ATOM 666 N N . THR A 1 90 ? -28.618 8.740 29.201 1.00 44.53 90 THR A N 1
ATOM 667 C CA . THR A 1 90 ? -28.741 7.357 29.668 1.00 44.53 90 THR A CA 1
ATOM 668 C C . THR A 1 90 ? -29.700 6.647 28.725 1.00 44.53 90 THR A C 1
ATOM 670 O O . THR A 1 90 ? -30.914 6.790 28.819 1.00 44.53 90 THR A O 1
ATOM 673 N N . SER A 1 91 ? -29.164 5.901 27.764 1.00 52.28 91 SER A N 1
ATOM 674 C CA . SER A 1 91 ? -29.953 4.936 26.991 1.00 52.28 91 SER A CA 1
ATOM 675 C C . SER A 1 91 ? -29.415 3.547 27.282 1.00 52.28 91 SER A C 1
ATOM 677 O O . SER A 1 91 ? -28.222 3.391 27.454 1.00 52.28 91 SER A O 1
ATOM 679 N N . SER A 1 92 ? -30.255 2.530 27.403 1.00 53.06 92 SER A N 1
ATOM 680 C CA . SER A 1 92 ? -29.792 1.146 27.531 1.00 53.06 92 SER A CA 1
ATOM 681 C C . SER A 1 92 ? -29.344 0.613 26.157 1.00 53.06 92 SER A C 1
ATOM 683 O O . SER A 1 92 ? -29.941 0.971 25.138 1.00 53.06 92 SER A O 1
ATOM 685 N N . PRO A 1 93 ? -28.293 -0.226 26.079 1.00 55.56 93 PRO A N 1
ATOM 686 C CA . PRO A 1 93 ? -27.833 -0.793 24.820 1.00 55.56 93 PRO A CA 1
ATOM 687 C C . PRO A 1 93 ? -28.926 -1.685 24.236 1.00 55.56 93 PRO A C 1
ATOM 689 O O . PRO A 1 93 ? -29.545 -2.487 24.937 1.00 55.56 93 PRO A O 1
ATOM 692 N N . SER A 1 94 ? -29.170 -1.546 22.935 1.00 55.06 94 SER A N 1
ATOM 693 C CA . SER A 1 94 ? -30.103 -2.414 22.225 1.00 55.06 94 SER A CA 1
ATOM 694 C C . SER A 1 94 ? -29.559 -3.853 22.177 1.00 55.06 94 SER A C 1
ATOM 696 O O . SER A 1 94 ? -28.340 -4.046 22.147 1.00 55.06 94 SER A O 1
ATOM 698 N N . PRO A 1 95 ? -30.416 -4.886 22.143 1.00 59.50 95 PRO A N 1
ATOM 699 C CA . PRO A 1 95 ? -29.969 -6.263 21.936 1.00 59.50 95 PRO A CA 1
ATOM 700 C C . PRO A 1 95 ? -29.092 -6.395 20.675 1.00 59.50 95 PRO A C 1
ATOM 702 O O . PRO A 1 95 ? -29.418 -5.819 19.638 1.00 59.50 95 PRO A O 1
ATOM 705 N N . GLY A 1 96 ? -27.983 -7.142 20.756 1.00 63.50 96 GLY A N 1
ATOM 706 C CA . GLY A 1 96 ? -27.028 -7.317 19.644 1.00 63.50 96 GLY A CA 1
ATOM 707 C C . GLY A 1 96 ? -25.912 -6.264 19.565 1.00 63.50 96 GLY A C 1
ATOM 708 O O . GLY A 1 96 ? -25.277 -6.113 18.523 1.00 63.50 96 GLY A O 1
ATOM 709 N N . THR A 1 97 ? -25.688 -5.524 20.650 1.00 61.06 97 THR A N 1
ATOM 710 C CA . THR A 1 97 ? -24.644 -4.501 20.758 1.00 61.06 97 THR A CA 1
ATOM 711 C C . THR A 1 97 ? -23.323 -5.114 21.231 1.00 61.06 97 THR A C 1
ATOM 713 O O . THR A 1 97 ? -23.283 -5.715 22.301 1.00 61.06 97 THR A O 1
ATOM 716 N N . THR A 1 98 ? -22.235 -4.902 20.485 1.00 64.56 98 THR A N 1
ATOM 717 C CA . THR A 1 98 ? -20.878 -5.297 20.903 1.00 64.56 98 THR A CA 1
ATOM 718 C C . THR A 1 98 ? -20.008 -4.054 21.063 1.00 64.56 98 THR A C 1
ATOM 720 O O . THR A 1 98 ? -19.958 -3.220 20.158 1.00 64.56 98 THR A O 1
ATOM 723 N N . THR A 1 99 ? -19.329 -3.929 22.205 1.00 61.34 99 THR A N 1
ATOM 724 C CA . THR A 1 99 ? -18.461 -2.789 22.546 1.00 61.34 99 THR A CA 1
ATOM 725 C C . THR A 1 99 ? -17.003 -3.231 22.608 1.00 61.34 99 THR A C 1
ATOM 727 O O . THR A 1 99 ? -16.693 -4.286 23.160 1.00 61.34 99 THR A O 1
ATOM 730 N N . TRP A 1 100 ? -16.108 -2.413 22.061 1.00 63.25 100 TRP A N 1
ATOM 731 C CA . TRP A 1 100 ? -14.661 -2.607 22.092 1.00 63.25 100 TRP A CA 1
ATOM 732 C C . TRP A 1 100 ? -14.009 -1.394 22.745 1.00 63.25 100 TRP A C 1
ATOM 734 O O . TRP A 1 100 ? -14.295 -0.266 22.356 1.00 63.25 100 TRP A O 1
ATOM 744 N N . THR A 1 101 ? -13.135 -1.624 23.718 1.00 60.00 101 THR A N 1
ATOM 745 C CA . THR A 1 101 ? -12.282 -0.597 24.323 1.00 60.00 101 THR A CA 1
ATOM 746 C C . THR A 1 101 ? -10.912 -0.610 23.646 1.00 60.00 101 THR A C 1
ATOM 748 O O . THR A 1 101 ? -10.430 -1.666 23.229 1.00 60.00 101 THR A O 1
ATOM 751 N N . PHE A 1 102 ? -10.288 0.559 23.513 1.00 61.12 102 PHE A N 1
ATOM 752 C CA . PHE A 1 102 ? -8.879 0.687 23.157 1.00 61.12 102 PHE A CA 1
ATOM 753 C C . PHE A 1 102 ? -8.061 0.619 24.454 1.00 61.12 102 PHE A C 1
ATOM 755 O O . PHE A 1 102 ? -8.140 1.548 25.254 1.00 61.12 102 PHE A O 1
ATOM 762 N N . PRO A 1 103 ? -7.285 -0.443 24.721 1.00 49.50 103 PRO A N 1
ATOM 763 C CA . PRO A 1 103 ? -6.319 -0.393 25.804 1.00 49.50 103 PRO A CA 1
ATOM 764 C C . PRO A 1 103 ? -5.082 0.365 25.291 1.00 49.50 103 PRO A C 1
ATOM 766 O O . PRO A 1 103 ? -4.358 -0.154 24.447 1.00 49.50 103 PRO A O 1
ATOM 769 N N . ASP A 1 104 ? -4.899 1.606 25.747 1.00 40.81 104 ASP A N 1
ATOM 770 C CA . ASP A 1 104 ? -3.662 2.410 25.724 1.00 40.81 104 ASP A CA 1
ATOM 771 C C . ASP A 1 104 ? -2.743 2.291 24.476 1.00 40.81 104 ASP A C 1
ATOM 773 O O . ASP A 1 104 ? -1.811 1.491 24.432 1.00 40.81 104 ASP A O 1
ATOM 777 N N . LEU A 1 105 ? -2.988 3.154 23.474 1.00 44.19 105 LEU A N 1
ATOM 778 C CA . LEU A 1 105 ? -2.060 3.773 22.489 1.00 44.19 105 LEU A CA 1
ATOM 779 C C . LEU A 1 105 ? -0.931 2.951 21.812 1.00 44.19 105 LEU A C 1
ATOM 781 O O . LEU A 1 105 ? -0.019 3.526 21.220 1.00 44.19 105 LEU A O 1
ATOM 785 N N . GLY A 1 106 ? -1.006 1.623 21.789 1.00 48.19 106 GLY A N 1
ATOM 786 C CA . GLY A 1 106 ? -0.153 0.749 20.975 1.00 48.19 106 GLY A CA 1
ATOM 787 C C . GLY A 1 106 ? -0.937 0.076 19.852 1.00 48.19 106 GLY A C 1
ATOM 788 O O . GLY A 1 106 ? -1.010 -1.148 19.851 1.00 48.19 106 GLY A O 1
ATOM 789 N N . ILE A 1 107 ? -1.569 0.855 18.959 1.00 53.59 107 ILE A N 1
ATOM 790 C CA . ILE A 1 107 ? -2.558 0.388 17.964 1.00 53.59 107 ILE A CA 1
ATOM 791 C C . ILE A 1 107 ? -1.983 -0.765 17.117 1.00 53.59 107 ILE A C 1
ATOM 793 O O . ILE A 1 107 ? -1.218 -0.524 16.184 1.00 53.59 107 ILE A O 1
ATOM 797 N N . PRO A 1 108 ? -2.354 -2.027 17.388 1.00 66.00 108 PRO A N 1
ATOM 798 C CA . PRO A 1 108 ? -1.997 -3.145 16.533 1.00 66.00 108 PRO A CA 1
ATOM 799 C C . PRO A 1 108 ? -2.869 -3.059 15.284 1.00 66.00 108 PRO A C 1
ATOM 801 O O . PRO A 1 108 ? -4.047 -2.703 15.358 1.00 66.00 108 PRO A O 1
ATOM 804 N N . CYS A 1 109 ? -2.304 -3.397 14.133 1.00 69.62 109 CYS A N 1
ATOM 805 C CA . CYS A 1 109 ? -3.023 -3.398 12.869 1.00 69.62 109 CYS A CA 1
ATOM 806 C C . CYS A 1 109 ? -4.344 -4.186 12.972 1.00 69.62 109 CYS A C 1
ATOM 808 O O . CYS A 1 109 ? -4.313 -5.373 13.302 1.00 69.62 109 CYS A O 1
ATOM 810 N N . PRO A 1 110 ? -5.511 -3.554 12.729 1.00 61.91 110 PRO A N 1
ATOM 811 C CA . PRO A 1 110 ? -6.802 -4.057 13.203 1.00 61.91 110 PRO A CA 1
ATOM 812 C C . PRO A 1 110 ? -7.397 -5.229 12.404 1.00 61.91 110 PRO A C 1
ATOM 814 O O . PRO A 1 110 ? -8.554 -5.583 12.624 1.00 61.91 110 PRO A O 1
ATOM 817 N N . LEU A 1 111 ? -6.651 -5.874 11.508 1.00 52.12 111 LEU A N 1
ATOM 818 C CA . LEU A 1 111 ? -7.176 -6.912 10.619 1.00 52.12 111 LEU A CA 1
ATOM 819 C C . LEU A 1 111 ? -6.159 -8.032 10.449 1.00 52.12 111 LEU A C 1
ATOM 821 O O . LEU A 1 111 ? -5.186 -7.839 9.736 1.00 52.12 111 LEU A O 1
ATOM 825 N N . ASN A 1 112 ? -6.433 -9.192 11.063 1.00 57.41 112 ASN A N 1
ATOM 826 C CA . ASN A 1 112 ? -5.624 -10.416 11.041 1.00 57.41 112 ASN A CA 1
ATOM 827 C C . ASN A 1 112 ? -4.166 -10.181 11.481 1.00 57.41 112 ASN A C 1
ATOM 829 O O . ASN A 1 112 ? -3.453 -9.368 10.914 1.00 57.41 112 ASN A O 1
ATOM 833 N N . CYS A 1 113 ? -3.685 -10.919 12.479 1.00 63.91 113 CYS A N 1
ATOM 834 C CA . CYS A 1 113 ? -2.382 -10.703 13.134 1.00 63.91 113 CYS A CA 1
ATOM 835 C C . CYS A 1 113 ? -1.114 -10.744 12.251 1.00 63.91 113 CYS A C 1
ATOM 837 O O . CYS A 1 113 ? -0.003 -10.723 12.769 1.00 63.91 113 CYS A O 1
ATOM 839 N N . ASP A 1 114 ? -1.273 -10.804 10.937 1.00 79.81 114 ASP A N 1
ATOM 840 C CA . ASP A 1 114 ? -0.222 -10.806 9.940 1.00 79.81 114 ASP A CA 1
ATOM 841 C C . ASP A 1 114 ? 0.142 -9.390 9.446 1.00 79.81 114 ASP A C 1
ATOM 843 O O . ASP A 1 114 ? 1.184 -9.233 8.809 1.00 79.81 114 ASP A O 1
ATOM 847 N N . TYR A 1 115 ? -0.683 -8.362 9.706 1.00 87.31 115 TYR A N 1
ATOM 848 C CA . TYR A 1 115 ? -0.291 -6.966 9.465 1.00 87.31 115 TYR A CA 1
ATOM 849 C C . TYR A 1 115 ? 0.555 -6.427 10.623 1.00 87.31 115 TYR A C 1
ATOM 851 O O . TYR A 1 115 ? 0.208 -6.581 11.793 1.00 87.31 115 TYR A O 1
ATOM 859 N N . GLN A 1 116 ? 1.643 -5.741 10.286 1.00 86.94 116 GLN A N 1
ATOM 860 C CA . GLN A 1 116 ? 2.595 -5.169 11.235 1.00 86.94 116 GLN A CA 1
ATOM 861 C C . GLN A 1 116 ? 2.550 -3.645 11.177 1.00 86.94 116 GLN A C 1
ATOM 863 O O . GLN A 1 116 ? 2.547 -3.058 10.093 1.00 86.94 116 GLN A O 1
ATOM 868 N N . LEU A 1 117 ? 2.503 -3.006 12.346 1.00 84.75 117 LEU A N 1
ATOM 869 C CA . LEU A 1 117 ? 2.523 -1.551 12.454 1.00 84.75 117 LEU A CA 1
ATOM 870 C C . LEU A 1 117 ? 3.954 -1.080 12.203 1.00 84.75 117 LEU A C 1
ATOM 872 O O . LEU A 1 117 ? 4.859 -1.442 12.951 1.00 84.75 117 LEU A O 1
ATOM 876 N N . VAL A 1 118 ? 4.149 -0.281 11.159 1.00 85.25 118 VAL A N 1
ATOM 877 C CA . VAL A 1 118 ? 5.482 0.203 10.750 1.00 85.25 118 VAL A CA 1
ATOM 878 C C . VAL A 1 118 ? 5.652 1.706 10.941 1.00 85.25 118 VAL A C 1
ATOM 880 O O . VAL A 1 118 ? 6.769 2.194 11.056 1.00 85.25 118 VAL A O 1
ATOM 883 N N . ALA A 1 119 ? 4.546 2.444 10.991 1.00 80.31 119 ALA A N 1
ATOM 884 C CA . ALA A 1 119 ? 4.500 3.866 11.302 1.00 80.31 119 ALA A CA 1
ATOM 885 C C . ALA A 1 119 ? 3.119 4.202 11.890 1.00 80.31 119 ALA A C 1
ATOM 887 O O . ALA A 1 119 ? 2.186 3.408 11.720 1.00 80.31 119 ALA A O 1
ATOM 888 N N . PRO A 1 120 ? 2.948 5.358 12.560 1.00 78.00 120 PRO A N 1
ATOM 889 C CA . PRO A 1 120 ? 1.636 5.804 13.019 1.00 78.00 120 PRO A CA 1
ATOM 890 C C . PRO A 1 120 ? 0.610 5.749 11.880 1.00 78.00 120 PRO A C 1
ATOM 892 O O . PRO A 1 120 ? 0.835 6.288 10.797 1.00 78.00 120 PRO A O 1
ATOM 895 N N . GLY A 1 121 ? -0.482 5.019 12.103 1.00 81.56 121 GLY A N 1
ATOM 896 C CA . GLY A 1 121 ? -1.548 4.851 11.117 1.00 81.56 121 GLY A CA 1
ATOM 897 C C . GLY A 1 121 ? -1.207 3.979 9.899 1.00 81.56 121 GLY A C 1
ATOM 898 O O . GLY A 1 121 ? -2.030 3.864 8.998 1.00 81.56 121 GLY A O 1
ATOM 899 N N . THR A 1 122 ? -0.023 3.357 9.829 1.00 87.69 122 THR A N 1
ATOM 900 C CA . THR A 1 122 ? 0.403 2.564 8.661 1.00 87.69 122 THR A CA 1
ATOM 901 C C . THR A 1 122 ? 0.738 1.131 9.042 1.00 87.69 122 THR A C 1
ATOM 903 O O . THR A 1 122 ? 1.666 0.860 9.810 1.00 87.69 122 THR A O 1
ATOM 906 N N . CYS A 1 123 ? 0.006 0.210 8.429 1.00 91.56 123 CYS A N 1
ATOM 907 C CA . CYS A 1 123 ? 0.119 -1.220 8.645 1.00 91.56 123 CYS A CA 1
ATOM 908 C C . CYS A 1 123 ? 0.498 -1.939 7.360 1.00 91.56 123 CYS A C 1
ATOM 910 O O . CYS A 1 123 ? -0.162 -1.754 6.338 1.00 91.56 123 CYS A O 1
ATOM 912 N N . LEU A 1 124 ? 1.518 -2.794 7.415 1.00 93.38 124 LEU A N 1
ATOM 913 C CA . LEU A 1 124 ? 2.021 -3.519 6.251 1.00 93.38 124 LEU A CA 1
ATOM 914 C C . LEU A 1 124 ? 1.913 -5.027 6.405 1.00 93.38 124 LEU A C 1
ATOM 916 O O . LEU A 1 124 ? 2.104 -5.572 7.490 1.00 93.38 124 LEU A O 1
ATOM 920 N N . ARG A 1 125 ? 1.664 -5.702 5.283 1.00 92.94 125 ARG A N 1
ATOM 921 C CA . ARG A 1 125 ? 1.698 -7.162 5.191 1.00 92.94 125 ARG A CA 1
ATOM 922 C C . ARG A 1 125 ? 2.356 -7.604 3.894 1.00 92.94 125 ARG A C 1
ATOM 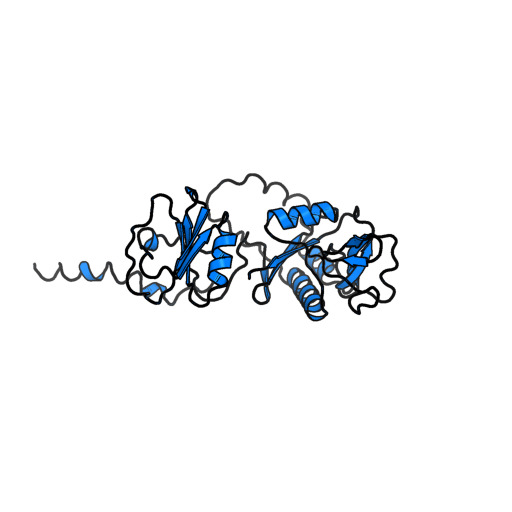924 O O . ARG A 1 125 ? 1.862 -7.297 2.807 1.00 92.94 125 ARG A O 1
ATOM 931 N N . LEU A 1 126 ? 3.449 -8.357 4.018 1.00 92.69 126 LEU A N 1
ATOM 932 C CA . LEU A 1 126 ? 4.161 -8.950 2.888 1.00 92.69 126 LEU A CA 1
ATOM 933 C C . LEU A 1 126 ? 3.565 -10.313 2.532 1.00 92.69 126 LEU A C 1
ATOM 935 O O . LEU A 1 126 ? 3.470 -11.207 3.371 1.00 92.69 126 LEU A O 1
ATOM 939 N N . TYR A 1 127 ? 3.225 -10.490 1.261 1.00 91.62 127 TYR A N 1
ATOM 940 C CA . TYR A 1 127 ? 2.794 -11.760 0.699 1.00 91.62 127 TYR A CA 1
ATOM 941 C C . TYR A 1 127 ? 3.866 -12.297 -0.245 1.00 91.62 127 TYR A C 1
ATOM 943 O O . TYR A 1 127 ? 4.163 -11.693 -1.274 1.00 91.62 127 TYR A O 1
ATOM 951 N N . LEU A 1 128 ? 4.439 -13.451 0.095 1.00 89.81 128 LEU A N 1
ATOM 952 C CA . LEU A 1 128 ? 5.502 -14.082 -0.698 1.00 89.81 128 LEU A CA 1
ATOM 953 C C . LEU A 1 128 ? 4.961 -14.918 -1.864 1.00 89.81 128 LEU A C 1
ATOM 955 O O . LEU A 1 128 ? 5.662 -15.128 -2.853 1.00 89.81 128 LEU A O 1
ATOM 959 N N . THR A 1 129 ? 3.716 -15.389 -1.765 1.00 90.50 129 THR A N 1
ATOM 960 C CA . THR A 1 129 ? 3.065 -16.147 -2.835 1.00 90.50 129 THR A CA 1
ATOM 961 C C . THR A 1 129 ? 2.817 -15.240 -4.030 1.00 90.50 129 THR A C 1
ATOM 963 O O . THR A 1 129 ? 2.047 -14.284 -3.946 1.00 90.50 129 THR A O 1
ATOM 966 N N . GLY A 1 130 ? 3.464 -15.559 -5.150 1.00 94.12 130 GLY A N 1
ATOM 967 C CA . GLY A 1 130 ? 3.389 -14.753 -6.358 1.00 94.12 130 GLY A CA 1
ATOM 968 C C . GLY A 1 130 ? 1.970 -14.629 -6.914 1.00 94.12 130 GLY A C 1
ATOM 969 O O . GLY A 1 130 ? 1.270 -15.629 -7.062 1.00 94.12 130 GLY A O 1
ATOM 970 N N . LYS A 1 131 ? 1.563 -13.408 -7.270 1.00 97.81 131 LYS A N 1
ATOM 971 C CA . LYS A 1 131 ? 0.302 -13.107 -7.967 1.00 97.81 131 LYS A CA 1
ATOM 972 C C . LYS A 1 131 ? 0.546 -12.160 -9.137 1.00 97.81 131 LYS A C 1
ATOM 974 O O . LYS A 1 131 ? 1.586 -11.502 -9.182 1.00 97.81 131 LYS A O 1
ATOM 979 N N . THR A 1 132 ? -0.396 -12.090 -10.077 1.00 98.25 132 THR A N 1
ATOM 980 C CA . THR A 1 132 ? -0.429 -10.984 -11.046 1.00 98.25 132 THR A CA 1
ATOM 981 C C . THR A 1 132 ? -0.700 -9.672 -10.305 1.00 98.25 132 THR A C 1
ATOM 983 O O . THR A 1 132 ? -1.202 -9.693 -9.179 1.00 98.25 132 THR A O 1
ATOM 986 N N . HIS A 1 133 ? -0.389 -8.525 -10.911 1.00 98.12 133 HIS A N 1
ATOM 987 C CA . HIS A 1 133 ? -0.624 -7.225 -10.266 1.00 98.12 133 HIS A CA 1
ATOM 988 C C . HIS A 1 133 ? -2.107 -7.019 -9.906 1.00 98.12 133 HIS A C 1
ATOM 990 O O . HIS A 1 133 ? -2.436 -6.629 -8.785 1.00 98.12 133 HIS A O 1
ATOM 996 N N . ALA A 1 134 ? -3.011 -7.385 -10.819 1.00 98.19 134 ALA A N 1
ATOM 997 C CA . ALA A 1 134 ? -4.455 -7.285 -10.614 1.00 98.19 134 ALA A CA 1
ATOM 998 C C . ALA A 1 134 ? -4.959 -8.201 -9.480 1.00 98.19 134 ALA A C 1
ATOM 1000 O O . ALA A 1 134 ? -5.745 -7.768 -8.632 1.00 98.19 134 ALA A O 1
ATOM 1001 N N . ASP A 1 135 ? -4.472 -9.444 -9.418 1.00 98.31 135 ASP A N 1
ATOM 1002 C CA . ASP A 1 135 ? -4.846 -10.383 -8.354 1.00 98.31 135 ASP A CA 1
ATOM 1003 C C . ASP A 1 135 ? -4.272 -9.962 -6.996 1.00 98.31 135 ASP A C 1
ATOM 1005 O O . ASP A 1 135 ? -4.928 -10.122 -5.966 1.00 98.31 135 ASP A O 1
ATOM 1009 N N . ALA A 1 136 ? -3.056 -9.407 -6.978 1.00 98.19 136 ALA A N 1
ATOM 1010 C CA . ALA A 1 136 ? -2.433 -8.856 -5.778 1.00 98.19 136 ALA A CA 1
ATOM 1011 C C . ALA A 1 136 ? -3.253 -7.683 -5.219 1.00 98.19 136 ALA A C 1
ATOM 1013 O O . ALA A 1 136 ? -3.574 -7.667 -4.031 1.00 98.19 136 ALA A O 1
ATOM 1014 N N . ARG A 1 137 ? -3.676 -6.751 -6.086 1.00 98.00 137 ARG A N 1
ATOM 1015 C CA . ARG A 1 137 ? -4.568 -5.642 -5.716 1.00 98.00 137 ARG A CA 1
ATOM 1016 C C . ARG A 1 137 ? -5.895 -6.146 -5.154 1.00 98.00 137 ARG A C 1
ATOM 1018 O O . ARG A 1 137 ? -6.283 -5.727 -4.067 1.00 98.00 137 ARG A O 1
ATOM 1025 N N . THR A 1 138 ? -6.546 -7.076 -5.854 1.00 97.19 138 THR A N 1
ATOM 1026 C CA . THR A 1 138 ? -7.809 -7.688 -5.405 1.00 97.19 138 THR A CA 1
ATOM 1027 C C . THR A 1 138 ? -7.645 -8.339 -4.033 1.00 97.19 138 THR A C 1
ATOM 1029 O O . THR A 1 138 ? -8.504 -8.205 -3.165 1.00 97.19 138 THR A O 1
ATOM 1032 N N . ARG A 1 139 ? -6.515 -9.013 -3.796 1.00 95.06 139 ARG A N 1
ATOM 1033 C CA . ARG A 1 139 ? -6.238 -9.645 -2.508 1.00 95.06 139 ARG A CA 1
ATOM 1034 C C . ARG A 1 139 ? -6.021 -8.632 -1.382 1.00 95.06 139 ARG A C 1
ATOM 1036 O O . ARG A 1 139 ? -6.539 -8.868 -0.299 1.00 95.06 139 ARG A O 1
ATOM 1043 N N . CYS A 1 140 ? -5.317 -7.521 -1.614 1.00 95.00 140 CYS A N 1
ATOM 1044 C CA . CYS A 1 140 ? -5.219 -6.461 -0.603 1.00 95.00 140 CYS A CA 1
ATOM 1045 C C . CYS A 1 140 ? -6.602 -5.874 -0.275 1.00 95.00 140 CYS A C 1
ATOM 1047 O O . CYS A 1 140 ? -6.925 -5.688 0.893 1.00 95.00 140 CYS A O 1
ATOM 1049 N N . GLN A 1 141 ? -7.450 -5.666 -1.287 1.00 93.81 141 GLN A N 1
ATOM 1050 C CA . GLN A 1 141 ? -8.800 -5.119 -1.104 1.00 93.81 141 GLN A CA 1
ATOM 1051 C C . GLN A 1 141 ? -9.716 -6.025 -0.267 1.00 93.81 141 GLN A C 1
ATOM 1053 O O . GLN A 1 141 ? -10.588 -5.519 0.429 1.00 93.81 141 GLN A O 1
ATOM 1058 N N . GLN A 1 142 ? -9.509 -7.347 -0.285 1.00 89.62 142 GLN A N 1
ATOM 1059 C CA . GLN A 1 142 ? -10.232 -8.275 0.600 1.00 89.62 142 GLN A CA 1
ATOM 1060 C C . GLN A 1 142 ? -9.933 -8.047 2.089 1.00 89.62 142 GLN A C 1
ATOM 1062 O O . GLN A 1 142 ? -10.751 -8.410 2.929 1.00 89.62 142 GLN A O 1
ATOM 1067 N N . ASP A 1 143 ? -8.779 -7.458 2.405 1.00 86.50 143 ASP A N 1
ATOM 1068 C CA . ASP A 1 143 ? -8.370 -7.100 3.763 1.00 86.50 143 ASP A CA 1
ATOM 1069 C C . ASP A 1 143 ? -8.643 -5.603 4.052 1.00 86.50 143 ASP A C 1
ATOM 1071 O O . ASP A 1 143 ? -7.995 -5.024 4.920 1.00 86.50 143 ASP A O 1
ATOM 1075 N N . ASP A 1 144 ? -9.540 -4.945 3.299 1.00 89.69 144 ASP A N 1
ATOM 1076 C CA . ASP A 1 144 ? -9.776 -3.486 3.340 1.00 89.69 144 ASP A CA 1
ATOM 1077 C C . ASP A 1 144 ? -8.484 -2.649 3.158 1.00 89.69 144 ASP A C 1
ATOM 1079 O O . ASP A 1 144 ? -8.388 -1.499 3.592 1.00 89.69 144 ASP A O 1
ATOM 1083 N N . ALA A 1 145 ? -7.474 -3.227 2.504 1.00 93.19 145 ALA A N 1
ATOM 1084 C CA . ALA A 1 145 ? -6.162 -2.640 2.272 1.00 93.19 145 ALA A CA 1
ATOM 1085 C C . ALA A 1 145 ? -5.955 -2.299 0.786 1.00 93.19 145 ALA A C 1
ATOM 1087 O O . ALA A 1 145 ? -6.709 -2.706 -0.101 1.00 93.19 145 ALA A O 1
ATOM 1088 N N . THR A 1 146 ? -4.882 -1.575 0.485 1.00 96.50 146 THR A N 1
ATOM 1089 C CA . THR A 1 146 ? -4.419 -1.326 -0.888 1.00 96.50 146 THR A CA 1
ATOM 1090 C C . THR A 1 146 ? -3.072 -1.996 -1.119 1.00 96.50 146 THR A C 1
ATOM 1092 O O . TH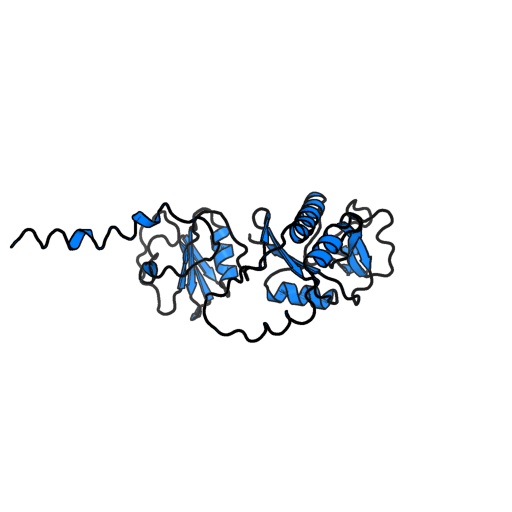R A 1 146 ? -2.435 -2.452 -0.174 1.00 96.50 146 THR A O 1
ATOM 1095 N N . LEU A 1 147 ? -2.598 -2.052 -2.365 1.00 97.81 147 LEU A N 1
ATOM 1096 C CA . LEU A 1 147 ? -1.163 -2.258 -2.575 1.00 97.81 147 LEU A CA 1
ATOM 1097 C C . LEU A 1 147 ? -0.389 -1.076 -1.966 1.00 97.81 147 LEU A C 1
ATOM 1099 O O . LEU A 1 147 ? -0.922 0.033 -1.852 1.00 97.81 147 LEU A O 1
ATOM 1103 N N . TYR A 1 148 ? 0.851 -1.321 -1.551 1.00 97.81 148 TYR A N 1
ATOM 1104 C CA . TYR A 1 148 ? 1.691 -0.297 -0.938 1.00 97.81 148 TYR A CA 1
ATOM 1105 C C . TYR A 1 148 ? 2.023 0.821 -1.926 1.00 97.81 148 TYR A C 1
ATOM 1107 O O . TYR A 1 148 ? 2.566 0.571 -3.003 1.00 97.81 148 TYR A O 1
ATOM 1115 N N . ARG A 1 149 ? 1.729 2.066 -1.543 1.00 96.75 149 ARG A N 1
ATOM 1116 C CA . ARG A 1 149 ? 2.004 3.255 -2.364 1.00 96.75 149 ARG A CA 1
ATOM 1117 C C . ARG A 1 149 ? 3.335 3.868 -1.959 1.00 96.75 149 ARG A C 1
ATOM 1119 O O . ARG A 1 149 ? 3.447 4.443 -0.881 1.00 96.75 149 ARG A O 1
ATOM 1126 N N . MET A 1 150 ? 4.353 3.791 -2.804 1.00 96.50 150 MET A N 1
ATOM 1127 C CA . MET A 1 150 ? 5.680 4.327 -2.487 1.00 96.50 150 MET A CA 1
ATOM 1128 C C . MET A 1 150 ? 5.867 5.708 -3.122 1.00 96.50 150 MET A C 1
ATOM 1130 O O . MET A 1 150 ? 6.531 5.837 -4.140 1.00 96.50 150 MET A O 1
ATOM 1134 N N . LYS A 1 151 ? 5.230 6.736 -2.545 1.00 96.19 151 LYS A N 1
ATOM 1135 C CA . LYS A 1 151 ? 5.169 8.095 -3.125 1.00 96.19 151 LYS A CA 1
ATOM 1136 C C . LYS A 1 151 ? 6.337 9.011 -2.762 1.00 96.19 151 LYS A C 1
ATOM 1138 O O . LYS A 1 151 ? 6.496 10.054 -3.387 1.00 96.19 151 LYS A O 1
ATOM 1143 N N . THR A 1 152 ? 7.114 8.660 -1.742 1.00 96.50 152 THR A N 1
ATOM 1144 C CA . THR A 1 152 ? 8.201 9.496 -1.218 1.00 96.50 152 THR A CA 1
ATOM 1145 C C . THR A 1 152 ? 9.411 8.644 -0.846 1.00 96.50 152 THR A C 1
ATOM 1147 O O . THR A 1 152 ? 9.302 7.420 -0.716 1.00 96.50 152 THR A O 1
ATOM 1150 N N . GLU A 1 153 ? 10.573 9.280 -0.682 1.00 95.81 153 GLU A N 1
ATOM 1151 C CA . GLU A 1 153 ? 11.814 8.583 -0.327 1.00 95.81 153 GLU A CA 1
ATOM 1152 C C . GLU A 1 153 ? 11.744 8.026 1.106 1.00 95.81 153 GLU A C 1
ATOM 1154 O O . GLU A 1 153 ? 12.259 6.944 1.372 1.00 95.81 153 GLU A O 1
ATOM 1159 N N . GLU A 1 154 ? 11.018 8.694 2.009 1.00 91.44 154 GLU A N 1
ATOM 1160 C CA . GLU A 1 154 ? 10.747 8.202 3.366 1.00 91.44 154 GLU A CA 1
ATOM 1161 C C . GLU A 1 154 ? 9.941 6.901 3.322 1.00 91.44 154 GLU A C 1
ATOM 1163 O O . GLU A 1 154 ? 10.228 5.955 4.051 1.00 91.44 154 GLU A O 1
ATOM 1168 N N . ARG A 1 155 ? 8.957 6.818 2.418 1.00 95.12 155 ARG A N 1
ATOM 1169 C CA . ARG A 1 155 ? 8.168 5.598 2.213 1.00 95.12 155 ARG A CA 1
ATOM 1170 C C . ARG A 1 155 ? 8.994 4.490 1.555 1.00 95.12 155 ARG A C 1
ATOM 1172 O O . ARG A 1 155 ? 8.857 3.329 1.927 1.00 95.12 155 ARG A O 1
ATOM 1179 N N . ARG A 1 156 ? 9.913 4.828 0.645 1.00 95.44 156 ARG A N 1
ATOM 1180 C CA . ARG A 1 156 ? 10.897 3.861 0.124 1.00 95.44 156 ARG A CA 1
ATOM 1181 C C . ARG A 1 156 ? 11.769 3.290 1.246 1.00 95.44 156 ARG A C 1
ATOM 1183 O O . ARG A 1 156 ? 11.962 2.079 1.297 1.00 95.44 156 ARG A O 1
ATOM 1190 N N . GLN A 1 157 ? 12.265 4.139 2.147 1.00 91.81 157 GLN A N 1
ATOM 1191 C CA . GLN A 1 157 ? 13.081 3.690 3.276 1.00 91.81 157 GLN A CA 1
ATOM 1192 C C . GLN A 1 157 ? 12.277 2.807 4.238 1.00 91.81 157 GLN A C 1
ATOM 1194 O O . GLN A 1 157 ? 12.749 1.750 4.634 1.00 91.81 157 GLN A O 1
ATOM 1199 N N . LEU A 1 158 ? 11.030 3.179 4.537 1.00 91.06 158 LEU A N 1
ATOM 1200 C CA . LEU A 1 158 ? 10.140 2.369 5.370 1.00 91.06 158 LEU A CA 1
ATOM 1201 C C . LEU A 1 158 ? 9.887 0.979 4.762 1.00 91.06 158 LEU A C 1
ATOM 1203 O O . LEU A 1 158 ? 9.868 -0.013 5.489 1.00 91.06 158 LEU A O 1
ATOM 1207 N N . LEU A 1 159 ? 9.717 0.891 3.437 1.00 92.88 159 LEU A N 1
ATOM 1208 C CA . LEU A 1 159 ? 9.629 -0.385 2.724 1.00 92.88 159 LEU A CA 1
ATOM 1209 C C . LEU A 1 159 ? 10.904 -1.221 2.910 1.00 92.88 159 LEU A C 1
ATOM 1211 O O . LEU A 1 159 ? 10.812 -2.408 3.220 1.00 92.88 159 LEU A O 1
ATOM 1215 N N . GLU A 1 160 ? 12.072 -0.611 2.711 1.00 91.25 160 GLU A N 1
ATOM 1216 C CA . GLU A 1 160 ? 13.373 -1.262 2.882 1.00 91.25 160 GLU A CA 1
ATOM 1217 C C . GLU A 1 160 ? 13.541 -1.825 4.298 1.00 91.25 160 GLU A C 1
ATOM 1219 O O . GLU A 1 160 ? 13.776 -3.025 4.459 1.00 91.25 160 GLU A O 1
ATOM 1224 N N . ASP A 1 161 ? 13.332 -0.989 5.312 1.00 88.38 161 ASP A N 1
ATOM 1225 C CA . ASP A 1 161 ? 13.471 -1.359 6.720 1.00 88.38 161 ASP A CA 1
ATOM 1226 C C . ASP A 1 161 ? 12.487 -2.479 7.095 1.00 88.38 161 ASP A C 1
ATOM 1228 O O . ASP A 1 161 ? 12.856 -3.464 7.744 1.00 88.38 161 ASP A O 1
ATOM 1232 N N . PHE A 1 162 ? 11.237 -2.379 6.624 1.00 90.00 162 PHE A N 1
ATOM 1233 C CA . PHE A 1 162 ? 10.226 -3.407 6.844 1.00 90.00 162 PHE A CA 1
ATOM 1234 C C . PHE A 1 162 ? 10.651 -4.746 6.237 1.00 90.00 162 PHE A C 1
ATOM 1236 O O . PHE A 1 162 ? 10.647 -5.758 6.938 1.00 90.00 162 PHE A O 1
ATOM 1243 N N . VAL A 1 163 ? 11.051 -4.773 4.965 1.00 88.81 163 VAL A N 1
ATOM 1244 C CA . VAL A 1 163 ? 11.419 -6.016 4.271 1.00 88.81 163 VAL A CA 1
ATOM 1245 C C . VAL A 1 163 ? 12.665 -6.657 4.881 1.00 88.81 163 VAL A C 1
ATOM 1247 O O . VAL A 1 163 ? 12.690 -7.878 5.052 1.00 88.81 163 VAL A O 1
ATOM 1250 N N . ILE A 1 164 ? 13.663 -5.855 5.263 1.00 84.62 164 ILE A N 1
ATOM 1251 C CA . ILE A 1 164 ? 14.858 -6.342 5.964 1.00 84.62 164 ILE A CA 1
ATOM 1252 C C . ILE A 1 164 ? 14.462 -6.969 7.307 1.00 84.62 164 ILE A C 1
ATOM 1254 O O . ILE A 1 164 ? 14.872 -8.096 7.596 1.00 84.62 164 ILE A O 1
ATOM 1258 N N . SER A 1 165 ? 13.592 -6.310 8.083 1.00 82.25 165 SER A N 1
ATOM 1259 C CA . SER A 1 165 ? 13.140 -6.837 9.379 1.00 82.25 165 SER A CA 1
ATOM 1260 C C . SER A 1 165 ? 12.416 -8.187 9.258 1.00 82.25 165 SER A C 1
ATOM 1262 O O . SER A 1 165 ? 12.571 -9.046 10.127 1.00 82.25 165 SER A O 1
ATOM 1264 N N . GLN A 1 166 ? 11.703 -8.438 8.150 1.00 81.69 166 GLN A N 1
ATOM 1265 C CA . GLN A 1 166 ? 11.063 -9.738 7.903 1.00 81.69 166 GLN A CA 1
ATOM 1266 C C . GLN A 1 166 ? 12.078 -10.882 7.718 1.00 81.69 166 GLN A C 1
ATOM 1268 O O . GLN A 1 166 ? 11.728 -12.044 7.914 1.00 81.69 166 GLN A O 1
ATOM 1273 N N . GLY A 1 167 ? 13.318 -10.580 7.317 1.00 69.88 167 GLY A N 1
ATOM 1274 C CA . GLY A 1 167 ? 14.391 -11.565 7.152 1.00 69.88 167 GLY A CA 1
ATOM 1275 C C . GLY A 1 167 ? 15.195 -11.840 8.419 1.00 69.88 167 GLY A C 1
ATOM 1276 O O . GLY A 1 167 ? 15.757 -12.928 8.551 1.00 69.88 167 GLY A O 1
ATOM 1277 N N . GLU A 1 168 ? 15.260 -10.881 9.342 1.00 62.34 168 GLU A N 1
ATOM 1278 C CA . GLU A 1 168 ? 15.984 -11.025 10.612 1.00 62.34 168 GLU A CA 1
ATOM 1279 C C . GLU A 1 168 ? 15.158 -11.756 11.664 1.00 62.34 168 GLU A C 1
ATOM 1281 O O . GLU A 1 168 ? 15.679 -12.560 12.443 1.00 62.34 168 GLU A O 1
ATOM 1286 N N . TYR A 1 169 ? 13.847 -11.528 11.667 1.00 57.81 169 TYR A N 1
ATOM 1287 C CA . TYR A 1 169 ? 12.979 -12.280 12.539 1.00 57.81 169 TYR A CA 1
ATOM 1288 C C . TYR A 1 169 ? 12.701 -13.670 11.940 1.00 57.81 169 TYR A C 1
ATOM 1290 O O . TYR A 1 169 ? 11.840 -13.851 11.082 1.00 57.81 169 TYR A O 1
ATOM 1298 N N . ASN A 1 170 ? 13.366 -14.696 12.480 1.00 47.41 170 ASN A N 1
ATOM 1299 C CA . ASN A 1 170 ? 12.867 -16.077 12.486 1.00 47.41 170 ASN A CA 1
ATOM 1300 C C . ASN A 1 170 ? 11.564 -16.122 13.310 1.00 47.41 170 ASN A C 1
ATOM 1302 O O . ASN A 1 170 ? 11.542 -16.672 14.414 1.00 47.41 170 ASN A O 1
ATOM 1306 N N . ILE A 1 171 ? 10.493 -15.470 12.840 1.00 47.03 171 ILE A N 1
ATOM 1307 C CA . ILE A 1 171 ? 9.229 -15.398 13.569 1.00 47.03 171 ILE A CA 1
ATOM 1308 C C . ILE A 1 171 ? 8.706 -16.827 13.641 1.00 47.03 171 ILE A C 1
ATOM 1310 O O . ILE A 1 171 ? 8.162 -17.382 12.686 1.00 47.03 171 ILE A O 1
ATOM 1314 N N . THR A 1 172 ? 8.862 -17.427 14.817 1.00 42.03 172 THR A N 1
ATOM 1315 C CA . THR A 1 172 ? 7.865 -18.338 15.357 1.00 42.03 172 THR A CA 1
ATOM 1316 C C . THR A 1 172 ? 6.575 -17.542 15.292 1.00 42.03 172 THR A C 1
ATOM 1318 O O . THR A 1 172 ? 6.323 -16.703 16.153 1.00 42.03 172 THR A O 1
ATOM 1321 N N . PHE A 1 173 ? 5.832 -17.694 14.191 1.00 46.03 173 PHE A N 1
ATOM 1322 C CA . PHE A 1 173 ? 4.496 -17.140 14.046 1.00 46.03 173 PHE A CA 1
ATOM 1323 C C . PHE A 1 173 ? 3.741 -17.697 15.237 1.00 46.03 173 PHE A C 1
ATOM 1325 O O . PHE A 1 173 ? 3.382 -18.870 15.229 1.00 46.03 173 PHE A O 1
ATOM 1332 N N . ILE A 1 174 ? 3.598 -16.903 16.300 1.00 43.62 174 ILE A N 1
ATOM 1333 C CA . ILE A 1 174 ? 2.651 -17.203 17.357 1.00 43.62 174 ILE A CA 1
ATOM 1334 C C . ILE A 1 174 ? 1.326 -16.949 16.656 1.00 43.62 174 ILE A C 1
ATOM 1336 O O . ILE A 1 174 ? 0.978 -15.787 16.434 1.00 43.62 174 ILE A O 1
ATOM 1340 N N . PRO A 1 175 ? 0.633 -18.003 16.193 1.00 42.16 175 PRO A N 1
ATOM 1341 C CA . PRO A 1 175 ? -0.620 -17.785 15.521 1.00 42.16 175 PRO A CA 1
ATOM 1342 C C . PRO A 1 175 ? -1.531 -17.146 16.562 1.00 42.16 175 PRO A C 1
ATOM 1344 O O . PRO A 1 175 ? -1.651 -17.652 17.678 1.00 42.16 175 PRO A O 1
ATOM 1347 N N . CYS A 1 176 ? -2.222 -16.073 16.203 1.00 47.19 176 CYS A N 1
ATOM 1348 C CA . CYS A 1 176 ? -3.292 -15.507 17.028 1.00 47.19 176 CYS A CA 1
ATOM 1349 C C . CYS A 1 176 ? -4.494 -16.455 17.227 1.00 47.19 176 CYS A C 1
ATOM 1351 O O . CYS A 1 176 ? -5.584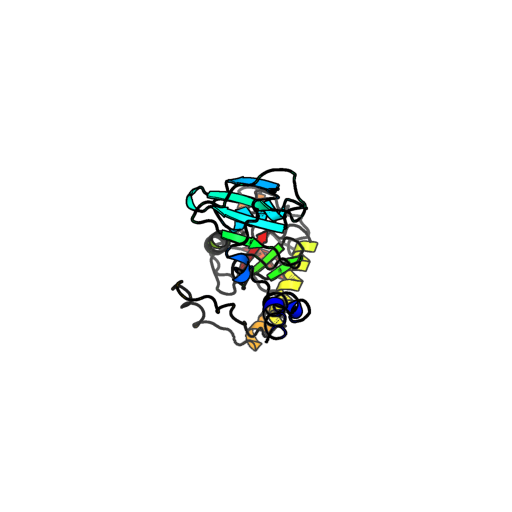 -16.028 17.601 1.00 47.19 176 CYS A O 1
ATOM 1353 N N . ALA A 1 177 ? -4.334 -17.751 16.969 1.00 40.84 177 ALA A N 1
ATOM 1354 C CA . ALA A 1 177 ? -5.363 -18.753 17.124 1.00 40.84 177 ALA A CA 1
ATOM 1355 C C . ALA A 1 177 ? -5.468 -19.181 18.591 1.00 40.84 177 ALA A C 1
ATOM 1357 O O . ALA A 1 177 ? -4.958 -20.226 18.973 1.00 40.84 177 ALA A O 1
ATOM 1358 N N . LEU A 1 178 ? -6.179 -18.381 19.382 1.00 37.91 178 LEU A N 1
ATOM 1359 C CA . LEU A 1 178 ? -7.041 -18.862 20.466 1.00 37.91 178 LEU A CA 1
ATOM 1360 C C . LEU A 1 178 ? -8.302 -17.978 20.526 1.00 37.91 178 LEU A C 1
ATOM 1362 O O . LEU A 1 178 ? -8.692 -17.466 21.568 1.00 37.91 178 LEU A O 1
ATOM 1366 N N . SER A 1 179 ? -8.970 -17.809 19.382 1.00 37.38 179 SER A N 1
ATOM 1367 C CA . SER A 1 179 ? -10.427 -17.684 19.369 1.00 37.38 179 SER A CA 1
ATOM 1368 C C . SER A 1 179 ? -10.988 -18.748 18.428 1.00 37.38 179 SER A C 1
ATOM 1370 O O . SER A 1 179 ? -10.426 -19.081 17.384 1.00 37.38 179 SER A O 1
ATOM 1372 N N . THR A 1 180 ? -12.017 -19.420 18.908 1.00 38.19 180 THR A N 1
ATOM 1373 C CA . THR A 1 180 ? -12.517 -20.697 18.415 1.00 38.19 180 THR A CA 1
ATOM 1374 C C . THR A 1 180 ? -13.185 -20.583 17.044 1.00 38.19 180 THR A C 1
ATOM 1376 O O . THR A 1 180 ? -14.138 -19.835 16.888 1.00 38.19 180 THR A O 1
ATOM 1379 N N . ALA A 1 181 ? -12.719 -21.422 16.115 1.00 38.78 181 ALA A N 1
ATOM 1380 C CA . ALA A 1 181 ? -13.470 -22.092 15.049 1.00 38.78 181 ALA A CA 1
ATOM 1381 C C . ALA A 1 181 ? -14.323 -21.253 14.066 1.00 38.78 181 ALA A C 1
ATOM 1383 O O . ALA A 1 181 ? -15.403 -20.780 14.393 1.00 38.78 181 ALA A O 1
ATOM 1384 N N . SER A 1 182 ? -13.886 -21.280 12.796 1.00 39.19 182 SER A N 1
ATOM 1385 C CA . SER A 1 182 ? -14.692 -21.412 11.560 1.00 39.19 182 SER A CA 1
ATOM 1386 C C . SER A 1 182 ? -14.319 -20.405 10.462 1.00 39.19 182 SER A C 1
ATOM 1388 O O . SER A 1 182 ? -15.146 -19.613 10.022 1.00 39.19 182 SER A O 1
ATOM 1390 N N . HIS A 1 183 ? -13.096 -20.490 9.933 1.00 37.53 183 HIS A N 1
ATOM 1391 C CA . HIS A 1 183 ? -12.848 -20.104 8.540 1.00 37.53 183 HIS A CA 1
ATOM 1392 C C . HIS A 1 183 ? -11.957 -21.156 7.878 1.00 37.53 183 HIS A C 1
ATOM 1394 O O . HIS A 1 183 ? -10.861 -21.460 8.348 1.00 37.53 183 HIS A O 1
ATOM 1400 N N . ARG A 1 184 ? -12.491 -21.783 6.828 1.00 41.53 184 ARG A N 1
ATOM 1401 C CA . ARG A 1 184 ? -11.996 -23.016 6.200 1.00 41.53 184 ARG A CA 1
ATOM 1402 C C . ARG A 1 184 ? -10.916 -22.805 5.130 1.00 41.53 184 ARG A C 1
ATOM 1404 O O . ARG A 1 184 ? -10.633 -23.746 4.401 1.00 41.53 184 ARG A O 1
ATOM 1411 N N . ASP A 1 185 ? -10.249 -21.654 5.085 1.00 41.44 185 ASP A N 1
ATOM 1412 C CA . ASP A 1 185 ? -9.343 -21.326 3.966 1.00 41.44 185 ASP A CA 1
ATOM 1413 C C . ASP A 1 185 ? -7.843 -21.371 4.307 1.00 41.44 185 ASP A C 1
ATOM 1415 O O . ASP A 1 185 ? -6.999 -21.039 3.481 1.00 41.44 185 ASP A O 1
ATOM 1419 N N . ASN A 1 186 ? -7.461 -21.879 5.483 1.00 42.19 186 ASN A N 1
ATOM 1420 C CA . ASN A 1 186 ? -6.049 -21.986 5.889 1.00 42.19 186 ASN A CA 1
ATOM 1421 C C . ASN A 1 186 ? -5.325 -23.250 5.364 1.00 42.19 186 ASN A C 1
ATOM 1423 O O . ASN A 1 186 ? -4.347 -23.716 5.952 1.00 42.19 186 ASN A O 1
ATOM 1427 N N . ALA A 1 187 ? -5.805 -23.836 4.263 1.00 36.69 187 ALA A N 1
ATOM 1428 C CA . ALA A 1 187 ? -5.181 -25.004 3.632 1.00 36.69 187 ALA A CA 1
ATOM 1429 C C . ALA A 1 187 ? -3.996 -24.646 2.711 1.00 36.69 187 ALA A C 1
ATOM 1431 O O . ALA A 1 187 ? -3.244 -25.539 2.318 1.00 36.69 187 ALA A O 1
ATOM 1432 N N . ASP A 1 188 ? -3.793 -23.364 2.393 1.00 46.06 188 ASP A N 1
ATOM 1433 C CA . ASP A 1 188 ? -2.832 -22.948 1.361 1.00 46.06 188 ASP A CA 1
ATOM 1434 C C . ASP A 1 188 ? -1.412 -22.650 1.894 1.00 46.06 188 ASP A C 1
ATOM 1436 O O . ASP A 1 188 ? -0.462 -22.494 1.132 1.00 46.06 188 ASP A O 1
ATOM 1440 N N . PHE A 1 189 ? -1.203 -22.645 3.217 1.00 44.09 189 PHE A N 1
ATOM 1441 C CA . PHE A 1 189 ? 0.099 -22.272 3.797 1.00 44.09 189 PHE A CA 1
ATOM 1442 C C . PHE A 1 189 ? 1.125 -23.420 3.881 1.00 44.09 189 PHE A C 1
ATOM 1444 O O . PHE A 1 189 ? 2.296 -23.193 4.180 1.00 44.09 189 PHE A O 1
ATOM 1451 N N . ARG A 1 190 ? 0.726 -24.674 3.618 1.00 42.34 190 ARG A N 1
ATOM 1452 C CA . ARG A 1 190 ? 1.607 -25.846 3.820 1.00 42.34 190 ARG A CA 1
ATOM 1453 C C . ARG A 1 190 ? 2.435 -26.281 2.611 1.00 42.34 190 ARG A C 1
ATOM 1455 O O . ARG A 1 190 ? 3.223 -27.208 2.763 1.00 42.34 190 ARG A O 1
ATOM 1462 N N . LYS A 1 191 ? 2.280 -25.682 1.425 1.00 37.81 191 LYS A N 1
ATOM 1463 C CA . LYS A 1 191 ? 2.922 -26.235 0.214 1.00 37.81 191 LYS A CA 1
ATOM 1464 C C . LYS A 1 191 ? 4.196 -25.534 -0.260 1.00 37.81 191 LYS A C 1
ATOM 1466 O O . LYS A 1 191 ? 4.947 -26.164 -0.994 1.00 37.81 191 LYS A O 1
ATOM 1471 N N . HIS A 1 192 ? 4.510 -24.319 0.198 1.00 40.34 192 HIS A N 1
ATOM 1472 C CA . HIS A 1 192 ? 5.711 -23.595 -0.256 1.00 40.34 192 HIS A CA 1
ATOM 1473 C C . HIS A 1 192 ? 6.366 -22.729 0.831 1.00 40.34 192 HIS A C 1
ATOM 1475 O O . HIS A 1 192 ? 6.725 -21.578 0.592 1.00 40.34 192 HIS A O 1
ATOM 1481 N N . THR A 1 193 ? 6.538 -23.259 2.043 1.00 46.59 193 THR A N 1
ATOM 1482 C CA . THR A 1 193 ? 7.336 -22.569 3.065 1.00 46.59 193 THR A CA 1
ATOM 1483 C C . THR A 1 193 ? 8.811 -22.690 2.682 1.00 46.59 193 THR A C 1
ATOM 1485 O O . THR A 1 193 ? 9.409 -23.759 2.809 1.00 46.59 193 THR A O 1
ATOM 1488 N N . LEU A 1 194 ? 9.401 -21.609 2.163 1.00 54.22 194 LEU A N 1
ATOM 1489 C CA . LEU A 1 194 ? 10.856 -21.503 2.083 1.00 54.22 194 LEU A CA 1
ATOM 1490 C C . LEU A 1 194 ? 11.418 -21.738 3.489 1.00 54.22 194 LEU A C 1
ATOM 1492 O O . LEU A 1 194 ? 10.853 -21.259 4.474 1.00 54.22 194 LEU A O 1
ATOM 1496 N N . SER A 1 195 ? 12.517 -22.486 3.582 1.00 58.88 195 SER A N 1
ATOM 1497 C CA . SER A 1 195 ? 13.253 -22.622 4.840 1.00 58.88 195 SER A CA 1
ATOM 1498 C C . SER A 1 195 ? 13.509 -21.219 5.418 1.00 58.88 195 SER A C 1
ATOM 1500 O O . SER A 1 195 ? 13.852 -20.321 4.641 1.00 58.88 195 SER A O 1
ATOM 1502 N N . PRO A 1 196 ? 13.378 -21.004 6.740 1.00 58.84 196 PRO A N 1
ATOM 1503 C CA . PRO A 1 196 ? 13.643 -19.702 7.355 1.00 58.84 196 PRO A CA 1
ATOM 1504 C C . PRO A 1 196 ? 15.017 -19.128 6.965 1.00 58.84 196 PRO A C 1
ATOM 1506 O O . PRO A 1 196 ? 15.147 -17.933 6.713 1.00 58.84 196 PRO A O 1
ATOM 1509 N N . PHE A 1 197 ? 16.018 -19.996 6.772 1.00 57.16 197 PHE A N 1
ATOM 1510 C CA . PHE A 1 197 ? 17.340 -19.615 6.265 1.00 57.16 197 PHE A CA 1
ATOM 1511 C C . PHE A 1 197 ? 17.319 -19.150 4.800 1.00 57.16 197 PHE A C 1
ATOM 1513 O O . PHE A 1 197 ? 17.990 -18.181 4.450 1.00 57.16 197 PHE A O 1
ATOM 1520 N N . THR A 1 198 ? 16.549 -19.813 3.932 1.00 63.03 198 THR A N 1
ATOM 1521 C CA . THR A 1 198 ? 16.407 -19.421 2.519 1.00 63.03 198 THR A CA 1
ATOM 1522 C C . THR A 1 198 ? 15.640 -18.111 2.382 1.00 63.03 198 THR A C 1
ATOM 1524 O O . THR A 1 198 ? 15.993 -17.286 1.543 1.00 63.03 198 THR A O 1
ATOM 1527 N N . LEU A 1 199 ? 14.622 -17.901 3.222 1.00 63.31 199 LEU A N 1
ATOM 1528 C CA . LEU A 1 199 ? 13.867 -16.657 3.254 1.00 63.31 199 LEU A CA 1
ATOM 1529 C C . LEU A 1 199 ? 14.755 -15.505 3.730 1.00 63.31 199 LEU A C 1
ATOM 1531 O O . LEU A 1 199 ? 14.893 -14.528 3.008 1.00 63.31 199 LEU A O 1
ATOM 1535 N N . SER A 1 200 ? 15.448 -15.657 4.861 1.00 60.00 200 SER A N 1
ATOM 1536 C CA . SER A 1 200 ? 16.373 -14.640 5.373 1.00 60.00 200 SER A CA 1
ATOM 1537 C C . SER A 1 200 ? 17.420 -14.234 4.329 1.00 60.00 200 SER A C 1
ATOM 1539 O O . SER A 1 200 ? 17.591 -13.047 4.066 1.00 60.00 200 SER A O 1
ATOM 1541 N N . PHE A 1 201 ? 18.046 -15.191 3.632 1.00 61.09 201 PHE A N 1
ATOM 1542 C CA . PHE A 1 201 ? 19.009 -14.896 2.560 1.00 61.09 201 PHE A CA 1
ATOM 1543 C C . PHE A 1 201 ? 18.378 -14.172 1.356 1.00 61.09 201 PHE A C 1
ATOM 1545 O O . PHE A 1 201 ? 18.990 -13.284 0.764 1.00 61.09 201 PHE A O 1
ATOM 1552 N N . TYR A 1 202 ? 17.146 -14.533 0.993 1.00 64.69 202 TYR A N 1
ATOM 1553 C CA . TYR A 1 202 ? 16.420 -13.915 -0.117 1.00 64.69 202 TYR A CA 1
ATOM 1554 C C . TYR A 1 202 ? 15.997 -12.471 0.202 1.00 64.69 202 TYR A C 1
ATOM 1556 O O . TYR A 1 202 ? 16.184 -11.584 -0.633 1.00 64.69 202 TYR A O 1
ATOM 1564 N N . LEU A 1 203 ? 15.492 -12.226 1.419 1.00 67.50 203 LEU A N 1
ATOM 1565 C CA . LEU A 1 203 ? 15.062 -10.906 1.899 1.00 67.50 203 LEU A CA 1
ATOM 1566 C C . LEU A 1 203 ? 16.259 -9.977 2.202 1.00 67.50 203 LEU A C 1
ATOM 1568 O O . LEU A 1 203 ? 16.190 -8.786 1.923 1.00 67.50 203 LEU A O 1
ATOM 1572 N N . SER A 1 204 ? 17.371 -10.514 2.723 1.00 58.78 204 SER A N 1
ATOM 1573 C CA . SER A 1 204 ? 18.574 -9.742 3.106 1.00 58.78 204 SER A CA 1
ATOM 1574 C C . SER A 1 204 ? 19.527 -9.425 1.948 1.00 58.78 204 SER A C 1
ATOM 1576 O O . SER A 1 204 ? 20.508 -8.694 2.121 1.00 58.78 204 SER A O 1
ATOM 1578 N N . SER A 1 205 ? 19.279 -9.952 0.746 1.00 61.12 205 SER A N 1
ATOM 1579 C CA . SER A 1 205 ? 20.129 -9.637 -0.399 1.00 61.12 205 SER A CA 1
ATOM 1580 C C . SER A 1 205 ? 19.947 -8.168 -0.814 1.00 61.12 205 SER A C 1
ATOM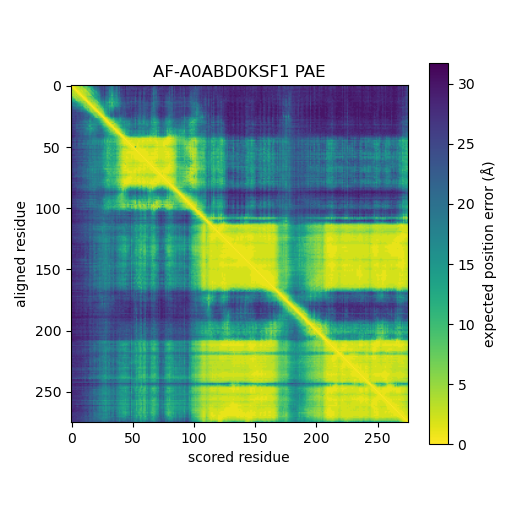 1582 O O . SER A 1 205 ? 18.836 -7.722 -1.096 1.00 61.12 205 SER A O 1
ATOM 1584 N N . LYS A 1 206 ? 21.050 -7.410 -0.955 1.00 55.19 206 LYS A N 1
ATOM 1585 C CA . LYS A 1 206 ? 21.041 -6.007 -1.446 1.00 55.19 206 LYS A CA 1
ATOM 1586 C C . LYS A 1 206 ? 20.395 -5.819 -2.828 1.00 55.19 206 LYS A C 1
ATOM 1588 O O . LYS A 1 206 ? 20.224 -4.698 -3.294 1.00 55.19 206 LYS A O 1
ATOM 1593 N N . LYS A 1 207 ? 20.063 -6.914 -3.517 1.00 67.19 207 LYS A N 1
ATOM 1594 C CA . LYS A 1 207 ? 19.350 -6.878 -4.794 1.00 67.19 207 LYS A CA 1
ATOM 1595 C C . LYS A 1 207 ? 17.869 -6.523 -4.625 1.00 67.19 207 LYS A C 1
ATOM 1597 O O . LYS A 1 207 ? 17.260 -6.147 -5.623 1.00 67.19 207 LYS A O 1
ATOM 1602 N N . GLY A 1 208 ? 17.336 -6.581 -3.399 1.00 68.44 208 GLY A N 1
ATOM 1603 C CA . GLY A 1 208 ? 15.933 -6.321 -3.097 1.00 68.44 208 GLY A CA 1
ATOM 1604 C C . GLY A 1 208 ? 15.024 -7.423 -3.642 1.00 68.44 208 GLY A C 1
ATOM 1605 O O . GLY A 1 208 ? 15.317 -8.085 -4.640 1.00 68.44 208 GLY A O 1
ATOM 1606 N N . ILE A 1 209 ? 13.890 -7.639 -2.987 1.00 85.50 209 ILE A N 1
ATOM 1607 C CA . ILE A 1 209 ? 12.832 -8.474 -3.557 1.00 85.50 209 ILE A CA 1
ATOM 1608 C C . ILE A 1 209 ? 12.110 -7.640 -4.599 1.00 85.50 209 ILE A C 1
ATOM 1610 O O . ILE A 1 209 ? 11.768 -6.486 -4.343 1.00 85.50 209 ILE A O 1
ATOM 1614 N N . ARG A 1 210 ? 11.815 -8.249 -5.744 1.00 93.12 210 ARG A N 1
ATOM 1615 C CA . ARG A 1 210 ? 10.913 -7.661 -6.730 1.00 93.12 210 ARG A CA 1
ATOM 1616 C C . ARG A 1 210 ? 9.484 -7.988 -6.338 1.00 93.12 210 ARG A C 1
ATOM 1618 O O . ARG A 1 210 ? 9.058 -9.131 -6.507 1.00 93.12 210 ARG A O 1
ATOM 1625 N N . MET A 1 211 ? 8.772 -7.019 -5.778 1.00 95.88 211 MET A N 1
ATOM 1626 C CA . ME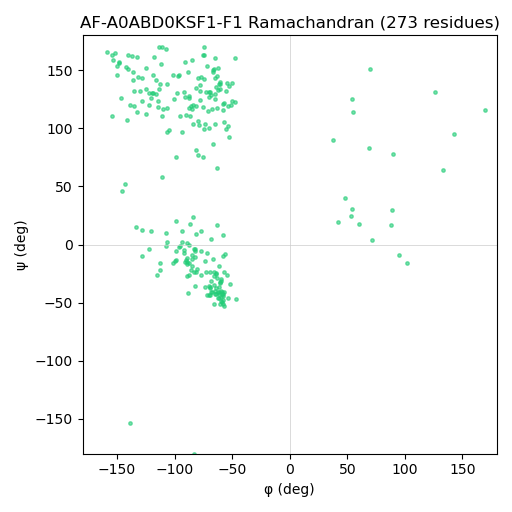T A 1 211 ? 7.386 -7.187 -5.350 1.00 95.88 211 MET A CA 1
ATOM 1627 C C . MET A 1 211 ? 6.485 -6.142 -5.986 1.00 95.88 211 MET A C 1
ATOM 1629 O O . MET A 1 211 ? 6.933 -5.041 -6.299 1.00 95.88 211 MET A O 1
ATOM 1633 N N . TRP A 1 212 ? 5.213 -6.482 -6.167 1.00 98.31 212 TRP A N 1
ATOM 1634 C CA . TRP A 1 212 ? 4.228 -5.521 -6.622 1.00 98.31 212 TRP A CA 1
ATOM 1635 C C . TRP A 1 212 ? 4.024 -4.428 -5.589 1.00 98.31 212 TRP A C 1
ATOM 1637 O O . TRP A 1 212 ? 3.758 -4.700 -4.414 1.00 98.31 212 TRP A O 1
ATOM 1647 N N . LEU A 1 213 ? 4.115 -3.203 -6.087 1.00 97.81 213 LEU A N 1
ATOM 1648 C CA . LEU A 1 213 ? 3.674 -2.001 -5.413 1.00 97.81 213 LEU A CA 1
ATOM 1649 C C . LEU A 1 213 ? 2.412 -1.509 -6.114 1.00 97.81 213 LEU A C 1
ATOM 1651 O O . LEU A 1 213 ? 2.028 -1.991 -7.188 1.00 97.81 213 LEU A O 1
ATOM 1655 N N . ASP A 1 214 ? 1.730 -0.559 -5.494 1.00 96.81 214 ASP A N 1
ATOM 1656 C CA . ASP A 1 214 ? 0.661 0.116 -6.201 1.00 96.81 214 ASP A CA 1
ATOM 1657 C C . ASP A 1 214 ? 1.255 0.925 -7.356 1.00 96.81 214 ASP A C 1
ATOM 1659 O O . ASP A 1 214 ? 2.397 1.362 -7.290 1.00 96.81 214 ASP A O 1
ATOM 1663 N N . GLY A 1 215 ? 0.492 1.118 -8.421 1.00 96.75 215 GLY A N 1
ATOM 1664 C CA . GLY A 1 215 ? 0.931 1.933 -9.544 1.00 96.75 215 GLY A CA 1
ATOM 1665 C C . GLY A 1 215 ? 0.850 1.236 -10.890 1.00 96.75 215 GLY A C 1
ATOM 1666 O O . GLY A 1 215 ? 1.309 0.105 -11.076 1.00 96.75 215 GLY A O 1
ATOM 1667 N N . THR A 1 216 ? 0.251 1.942 -11.839 1.00 97.44 216 THR A N 1
ATOM 1668 C CA . THR A 1 216 ? 0.050 1.481 -13.210 1.00 97.44 216 THR A CA 1
ATOM 1669 C C . THR A 1 216 ? 0.243 2.624 -14.192 1.00 97.44 216 THR A C 1
ATOM 1671 O O . THR A 1 216 ? -0.004 3.785 -13.861 1.00 97.44 216 THR A O 1
ATOM 1674 N N . LYS A 1 217 ? 0.644 2.299 -15.417 1.00 97.12 217 LYS A N 1
ATOM 1675 C CA . LYS A 1 217 ? 0.730 3.255 -16.517 1.00 97.12 217 LYS A CA 1
ATOM 1676 C C . LYS A 1 217 ? -0.637 3.399 -17.186 1.00 97.12 217 LYS A C 1
ATOM 1678 O O . LYS A 1 217 ? -1.203 2.424 -17.676 1.00 97.12 217 LYS A O 1
ATOM 1683 N N . SER A 1 218 ? -1.165 4.616 -17.178 1.00 91.94 218 SER A N 1
ATO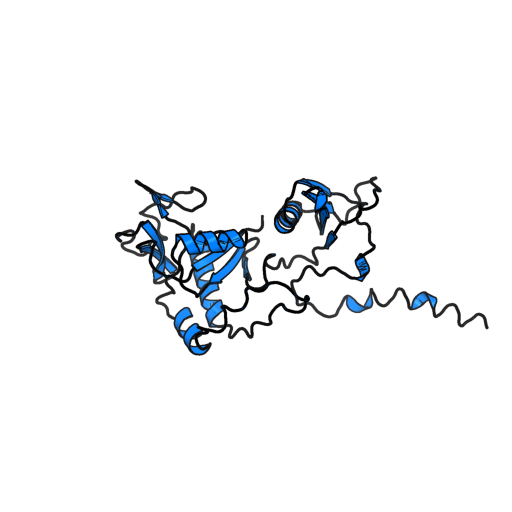M 1684 C CA . SER A 1 218 ? -2.221 5.064 -18.088 1.00 91.94 218 SER A CA 1
ATOM 1685 C C . SER A 1 218 ? -1.602 5.513 -19.418 1.00 91.94 218 SER A C 1
ATOM 1687 O O . SER A 1 218 ? -0.384 5.475 -19.568 1.00 91.94 218 SER A O 1
ATOM 1689 N N . VAL A 1 219 ? -2.419 5.959 -20.376 1.00 88.19 219 VAL A N 1
ATOM 1690 C CA . VAL A 1 219 ? -1.983 6.357 -21.730 1.00 88.19 219 VAL A CA 1
ATOM 1691 C C . VAL A 1 219 ? -0.752 7.274 -21.692 1.00 88.19 219 VAL A C 1
ATOM 1693 O O . VAL A 1 219 ? 0.236 6.982 -22.361 1.00 88.19 219 VAL A O 1
ATOM 1696 N N . ASP A 1 220 ? -0.772 8.293 -20.825 1.00 88.75 220 ASP A N 1
ATOM 1697 C CA . ASP A 1 220 ? 0.263 9.337 -20.797 1.00 88.75 220 ASP A CA 1
ATOM 1698 C C . ASP A 1 220 ? 0.991 9.483 -19.451 1.00 88.75 220 ASP A C 1
ATOM 1700 O O . ASP A 1 220 ? 1.912 10.289 -19.328 1.00 88.75 220 ASP A O 1
ATOM 1704 N N . ALA A 1 221 ? 0.593 8.737 -18.416 1.00 95.12 221 ALA A N 1
ATOM 1705 C CA . ALA A 1 221 ? 1.104 8.960 -17.064 1.00 95.12 221 ALA A CA 1
ATOM 1706 C C . ALA A 1 221 ? 1.145 7.691 -16.215 1.00 95.12 221 ALA A C 1
ATOM 1708 O O . ALA A 1 221 ? 0.254 6.845 -16.280 1.00 95.12 221 ALA A O 1
ATOM 1709 N N . TRP A 1 222 ? 2.152 7.607 -15.349 1.00 97.62 222 TRP A N 1
ATOM 1710 C CA . TRP A 1 222 ? 2.151 6.674 -14.229 1.00 97.62 222 TRP A CA 1
ATOM 1711 C C . TRP A 1 222 ? 1.261 7.221 -13.120 1.00 97.62 222 TRP A C 1
ATOM 1713 O O . TRP A 1 222 ? 1.364 8.395 -12.763 1.00 97.62 222 TRP A O 1
ATOM 1723 N N . MET A 1 223 ? 0.382 6.377 -12.587 1.00 97.31 223 MET A N 1
ATOM 1724 C CA . MET A 1 223 ? -0.572 6.765 -11.551 1.00 97.31 223 MET A CA 1
ATOM 1725 C C . MET A 1 223 ? -0.637 5.709 -10.460 1.00 97.31 223 MET A C 1
ATOM 1727 O O . MET A 1 223 ? -0.616 4.510 -10.746 1.00 97.31 223 MET A O 1
ATOM 1731 N N . TRP A 1 224 ? -0.763 6.162 -9.221 1.00 97.25 224 TRP A N 1
ATOM 1732 C CA . TRP A 1 224 ? -1.080 5.336 -8.064 1.00 97.25 224 TRP A CA 1
ATOM 1733 C C . TRP A 1 224 ? -2.570 4.963 -8.069 1.00 97.25 224 TRP A C 1
ATOM 1735 O O . TRP A 1 224 ? -3.381 5.581 -8.759 1.00 97.25 224 TRP A O 1
ATOM 1745 N N . GLY A 1 225 ? -2.961 3.948 -7.297 1.00 93.50 225 GLY A N 1
ATOM 1746 C CA . GLY A 1 225 ? -4.344 3.466 -7.240 1.00 93.50 225 GLY A CA 1
ATOM 1747 C C . GLY A 1 225 ? -5.336 4.458 -6.628 1.00 93.50 225 GLY A C 1
ATOM 1748 O O . GLY A 1 225 ? -6.539 4.267 -6.771 1.00 93.50 225 GLY A O 1
ATOM 1749 N N . ASP A 1 226 ? -4.850 5.521 -5.984 1.00 94.12 226 ASP A N 1
ATOM 1750 C CA . ASP A 1 226 ? -5.659 6.636 -5.483 1.00 94.12 226 ASP A CA 1
ATOM 1751 C C . ASP A 1 226 ? -5.767 7.819 -6.460 1.00 94.12 226 ASP A C 1
ATOM 1753 O O . ASP A 1 226 ? -6.424 8.807 -6.144 1.00 94.12 226 ASP A O 1
ATOM 1757 N N . GLY A 1 227 ? -5.179 7.707 -7.654 1.00 95.44 227 GLY A N 1
ATOM 1758 C CA . GLY A 1 227 ? -5.278 8.706 -8.720 1.00 95.44 227 GLY A CA 1
ATOM 1759 C C . GLY A 1 227 ? -4.136 9.721 -8.763 1.00 95.44 227 GLY A C 1
ATOM 1760 O O . GLY A 1 227 ? -4.028 10.446 -9.751 1.00 95.44 227 GLY A O 1
ATOM 1761 N N . ASP A 1 228 ? -3.254 9.750 -7.762 1.00 96.44 228 ASP A N 1
ATOM 1762 C CA . ASP A 1 228 ? -2.074 10.617 -7.807 1.00 96.44 228 ASP A CA 1
ATOM 1763 C C . ASP A 1 228 ? -1.111 10.178 -8.912 1.00 96.44 228 ASP A C 1
ATOM 1765 O O . ASP A 1 228 ? -0.957 8.989 -9.200 1.00 96.44 228 ASP A O 1
ATOM 1769 N N . THR A 1 229 ? -0.398 11.138 -9.496 1.00 96.62 229 THR A N 1
ATOM 1770 C CA . THR A 1 229 ? 0.580 10.873 -10.551 1.00 96.62 229 THR A CA 1
ATOM 1771 C C . THR A 1 229 ? 1.969 10.582 -9.981 1.00 96.62 229 THR A C 1
ATOM 1773 O O . THR A 1 229 ? 2.375 11.100 -8.940 1.00 96.62 229 THR A O 1
ATOM 1776 N N . LEU A 1 230 ? 2.725 9.739 -10.682 1.00 96.94 230 LEU A N 1
ATOM 1777 C CA . LEU A 1 230 ? 4.144 9.495 -10.448 1.00 96.94 230 LEU A CA 1
ATOM 1778 C C . LEU A 1 230 ? 4.939 10.074 -11.627 1.00 96.94 230 LEU A C 1
ATOM 1780 O O . LEU A 1 230 ? 4.875 9.535 -12.734 1.00 96.94 230 LEU A O 1
ATOM 1784 N N . PRO A 1 231 ? 5.703 11.159 -11.427 1.00 96.50 231 PRO A N 1
ATOM 1785 C CA . PRO A 1 231 ? 6.533 11.718 -12.486 1.00 96.50 231 PRO A CA 1
ATOM 1786 C C . PRO A 1 231 ? 7.582 10.714 -12.982 1.00 96.50 231 PRO A C 1
ATOM 1788 O O . PRO A 1 231 ? 8.218 10.020 -12.187 1.00 96.50 231 PRO A O 1
ATOM 1791 N N . VAL A 1 232 ? 7.812 10.667 -14.297 1.00 95.31 232 VAL A N 1
ATOM 1792 C CA . VAL A 1 232 ? 8.851 9.813 -14.915 1.00 95.31 232 VAL A CA 1
ATOM 1793 C C . VAL A 1 232 ? 10.270 10.196 -14.487 1.00 95.31 232 VAL A C 1
ATOM 1795 O O . VAL A 1 232 ? 11.159 9.361 -14.490 1.00 95.31 232 VAL A O 1
ATOM 1798 N N . ASN A 1 233 ? 10.483 11.450 -14.085 1.00 95.81 233 ASN A N 1
ATOM 1799 C CA . ASN A 1 233 ? 11.753 11.962 -13.566 1.00 95.81 233 ASN A CA 1
ATOM 1800 C C . ASN A 1 233 ? 11.845 11.901 -12.030 1.00 95.81 233 ASN A C 1
ATOM 1802 O O . ASN A 1 233 ? 12.729 12.527 -11.446 1.00 95.81 233 ASN A O 1
ATOM 1806 N N . SER A 1 234 ? 10.916 11.204 -11.368 1.00 97.00 234 SER A N 1
ATOM 1807 C CA . SER A 1 234 ? 10.959 11.009 -9.921 1.00 97.00 234 SER A CA 1
ATOM 1808 C C . SER A 1 234 ? 12.238 10.281 -9.517 1.00 97.00 234 SER A C 1
ATOM 1810 O O . SER A 1 234 ? 12.610 9.283 -10.131 1.00 97.00 234 SER A O 1
ATOM 1812 N N . SER A 1 235 ? 12.869 10.720 -8.427 1.00 97.19 235 SER A N 1
ATOM 1813 C CA . SER A 1 235 ? 14.022 10.021 -7.852 1.00 97.19 235 SER A CA 1
ATOM 1814 C C . SER A 1 235 ? 13.678 8.605 -7.393 1.00 97.19 235 SER A C 1
ATOM 1816 O O . SER A 1 235 ? 14.582 7.799 -7.211 1.00 97.19 235 SER A O 1
ATOM 1818 N N . LEU A 1 236 ? 12.395 8.283 -7.205 1.00 97.56 236 LEU A N 1
ATOM 1819 C CA . LEU A 1 236 ? 11.937 6.962 -6.771 1.00 97.56 236 LEU A CA 1
ATOM 1820 C C . LEU A 1 236 ? 12.207 5.875 -7.810 1.00 97.56 236 LEU A C 1
ATOM 1822 O O . LEU A 1 236 ? 12.378 4.721 -7.424 1.00 97.56 236 LEU A O 1
ATOM 1826 N N . TRP A 1 237 ? 12.271 6.227 -9.096 1.00 97.81 237 TRP A N 1
ATOM 1827 C CA . TRP A 1 237 ? 12.668 5.301 -10.151 1.00 97.81 237 TRP A CA 1
ATOM 1828 C C . TRP A 1 237 ? 14.119 4.866 -9.986 1.00 97.81 237 TRP A C 1
ATOM 1830 O O . TRP A 1 237 ? 14.988 5.632 -9.562 1.00 97.81 237 TRP A O 1
ATOM 1840 N N . TYR A 1 238 ? 14.394 3.607 -10.309 1.00 95.94 238 TYR A N 1
ATOM 1841 C CA . TYR A 1 238 ? 15.767 3.151 -10.439 1.00 95.94 238 TYR A CA 1
ATOM 1842 C C . TYR A 1 238 ? 16.447 3.914 -11.595 1.00 95.94 238 TYR A C 1
ATOM 1844 O O . TYR A 1 238 ? 15.772 4.243 -12.568 1.00 95.94 238 TYR A O 1
ATOM 1852 N N . PRO A 1 239 ? 17.754 4.241 -11.529 1.00 96.31 239 PRO A N 1
ATOM 1853 C CA . PRO A 1 239 ? 18.417 4.966 -12.609 1.00 96.31 239 PRO A CA 1
ATOM 1854 C C . PRO A 1 239 ? 18.238 4.282 -13.970 1.00 96.31 239 PRO A C 1
ATOM 1856 O O . PRO A 1 239 ? 18.683 3.152 -14.162 1.00 96.31 239 PRO A O 1
ATOM 1859 N N . GLY A 1 240 ? 17.609 4.997 -14.904 1.00 95.69 240 GLY A N 1
ATOM 1860 C CA . GLY A 1 240 ? 17.254 4.491 -16.231 1.00 95.69 240 GLY A CA 1
ATOM 1861 C C . GLY A 1 240 ? 15.782 4.110 -16.384 1.00 95.69 240 GLY A C 1
ATOM 1862 O O . GLY A 1 240 ? 15.332 4.030 -17.517 1.00 95.69 240 GLY A O 1
ATOM 1863 N N . GLU A 1 241 ? 15.032 3.956 -15.291 1.00 96.12 241 GLU A N 1
ATOM 1864 C CA . GLU A 1 241 ? 13.596 3.663 -15.306 1.00 96.12 241 GLU A CA 1
ATOM 1865 C C . GLU A 1 241 ? 12.738 4.942 -15.290 1.00 96.12 241 GLU A C 1
ATOM 1867 O O . GLU A 1 241 ? 13.204 5.990 -14.829 1.00 96.12 241 GLU A O 1
ATOM 1872 N N . PRO A 1 242 ? 11.479 4.885 -15.764 1.00 95.69 242 PRO A N 1
ATOM 1873 C CA . PRO A 1 242 ? 10.825 3.734 -16.399 1.00 95.69 242 PRO A CA 1
ATOM 1874 C C . PRO A 1 242 ? 11.273 3.551 -17.860 1.00 95.69 242 PRO A C 1
ATOM 1876 O O . PRO A 1 242 ? 11.144 4.471 -18.672 1.00 95.69 242 PRO A O 1
ATOM 1879 N N . SER A 1 243 ? 11.786 2.368 -18.199 1.00 91.81 243 SER A N 1
ATOM 1880 C CA . SER A 1 243 ? 12.296 2.005 -19.533 1.00 91.81 243 SER A CA 1
ATOM 1881 C C . SER A 1 243 ? 11.716 0.709 -20.088 1.00 91.81 243 SER A C 1
ATOM 1883 O O . SER A 1 243 ? 11.928 0.385 -21.264 1.00 91.81 243 SER A O 1
ATOM 1885 N N . GLY A 1 244 ? 11.001 -0.044 -19.258 1.00 76.50 244 GLY A N 1
ATOM 1886 C CA . GLY A 1 244 ? 10.461 -1.335 -19.619 1.00 76.50 244 GLY A CA 1
ATOM 1887 C C . GLY A 1 244 ? 9.243 -1.248 -20.548 1.00 76.50 244 GLY A C 1
ATOM 1888 O O . GLY A 1 244 ? 8.662 -0.190 -20.809 1.00 76.50 244 GLY A O 1
ATOM 1889 N N . PRO A 1 245 ? 8.817 -2.402 -21.090 1.00 81.56 245 PRO A N 1
ATOM 1890 C CA . PRO A 1 245 ? 7.571 -2.515 -21.844 1.00 81.56 245 PRO A CA 1
ATOM 1891 C C . PRO A 1 245 ? 6.345 -2.666 -20.920 1.00 81.56 245 PRO A C 1
ATOM 1893 O O . PRO A 1 245 ? 5.259 -3.029 -21.375 1.00 81.56 245 PRO A O 1
ATOM 1896 N N . GLY A 1 246 ? 6.528 -2.488 -19.610 1.00 92.25 246 GLY A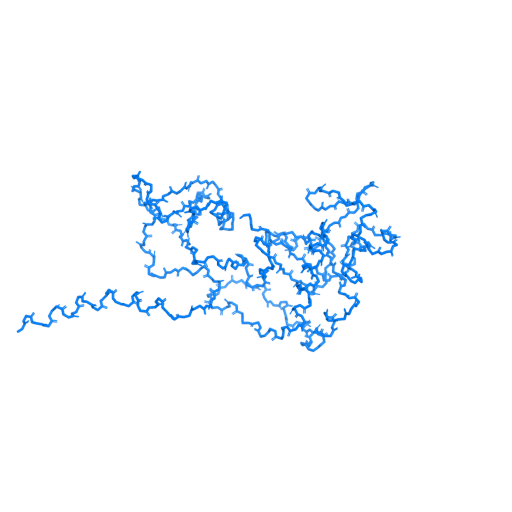 N 1
ATOM 1897 C CA . GLY A 1 246 ? 5.534 -2.770 -18.594 1.00 92.25 246 GLY A CA 1
ATOM 1898 C C . GLY A 1 246 ? 4.561 -1.624 -18.365 1.00 92.25 246 GLY A C 1
ATOM 1899 O O . GLY A 1 246 ? 4.845 -0.462 -18.630 1.00 92.25 246 GLY A O 1
ATOM 1900 N N . ASN A 1 247 ? 3.404 -1.961 -17.796 1.00 96.94 247 ASN A N 1
ATOM 1901 C CA . ASN A 1 247 ? 2.415 -0.978 -17.346 1.00 96.94 247 ASN A CA 1
ATOM 1902 C C . ASN A 1 247 ? 2.133 -1.092 -15.841 1.00 96.94 247 ASN A C 1
ATOM 1904 O O . ASN A 1 247 ? 1.163 -0.506 -15.368 1.00 96.94 247 ASN A O 1
ATOM 1908 N N . CYS A 1 248 ? 2.941 -1.847 -15.089 1.00 97.94 248 CYS A N 1
ATOM 1909 C CA . CYS A 1 248 ? 2.786 -2.039 -13.649 1.00 97.94 248 CYS A CA 1
ATOM 1910 C C . CYS A 1 248 ? 4.110 -1.833 -12.921 1.00 97.94 248 CYS A C 1
ATOM 1912 O O . CYS A 1 248 ? 5.164 -2.217 -13.427 1.00 97.94 248 CYS A O 1
ATOM 1914 N N . ILE A 1 249 ? 4.029 -1.262 -11.721 1.00 97.62 249 ILE A N 1
ATOM 1915 C CA . ILE A 1 249 ? 5.189 -0.919 -10.901 1.00 97.62 249 ILE A CA 1
ATOM 1916 C C . ILE A 1 249 ? 5.546 -2.070 -9.959 1.00 97.62 249 ILE A C 1
ATOM 1918 O O . ILE A 1 249 ? 4.697 -2.573 -9.219 1.00 97.62 249 ILE A O 1
ATOM 1922 N N . GLN A 1 250 ? 6.823 -2.441 -9.934 1.00 96.75 250 GLN A N 1
ATOM 1923 C CA . GLN A 1 250 ? 7.408 -3.287 -8.896 1.00 96.75 250 GLN A CA 1
ATOM 1924 C C . GLN A 1 250 ? 8.512 -2.537 -8.141 1.00 96.75 250 GLN A C 1
ATOM 1926 O O . GLN A 1 250 ? 9.073 -1.560 -8.637 1.00 96.75 250 GLN A O 1
ATOM 1931 N N . SER A 1 251 ? 8.868 -3.024 -6.955 1.00 95.75 251 SER A N 1
ATOM 1932 C CA . SER A 1 251 ? 10.158 -2.692 -6.351 1.00 95.75 251 SER A CA 1
ATOM 1933 C C . SER A 1 251 ? 11.300 -3.392 -7.093 1.00 95.75 251 SER A C 1
ATOM 1935 O O . SER A 1 251 ? 11.141 -4.473 -7.669 1.00 95.75 251 SER A O 1
ATOM 1937 N N . TYR A 1 252 ? 12.481 -2.795 -7.026 1.00 93.06 252 TYR A N 1
ATOM 1938 C CA . TYR A 1 252 ? 13.688 -3.272 -7.682 1.00 93.06 252 TYR A CA 1
ATOM 1939 C C . TYR A 1 252 ? 14.910 -3.137 -6.763 1.00 93.06 252 TYR A C 1
ATOM 1941 O O . TYR A 1 252 ? 14.798 -3.171 -5.536 1.00 93.06 252 TYR A O 1
ATOM 1949 N N . VAL A 1 253 ? 16.097 -3.012 -7.357 1.00 90.25 253 VAL A N 1
ATOM 1950 C CA . VAL A 1 253 ? 17.367 -2.811 -6.657 1.00 90.25 253 VAL A CA 1
ATOM 1951 C C . VAL A 1 253 ? 17.284 -1.578 -5.754 1.00 90.25 253 VAL A C 1
ATOM 1953 O O . VAL A 1 253 ? 16.841 -0.510 -6.179 1.00 90.25 253 VAL A O 1
ATOM 1956 N N . ASN A 1 254 ? 17.716 -1.738 -4.497 1.00 90.12 254 ASN A N 1
ATOM 1957 C CA . ASN A 1 254 ? 17.614 -0.727 -3.434 1.00 90.12 254 ASN A CA 1
ATOM 1958 C C . ASN A 1 254 ? 16.180 -0.197 -3.224 1.00 90.12 254 ASN A C 1
ATOM 1960 O O . ASN A 1 254 ? 15.983 0.966 -2.867 1.00 90.12 254 ASN A O 1
ATOM 1964 N N . TYR A 1 255 ? 15.179 -1.044 -3.491 1.00 93.75 255 TYR A N 1
ATOM 1965 C CA . TYR A 1 255 ? 13.754 -0.738 -3.345 1.00 93.75 255 TYR A CA 1
ATOM 1966 C C . TYR A 1 255 ? 13.268 0.432 -4.206 1.00 93.75 255 TYR A C 1
ATOM 1968 O O . TYR A 1 255 ? 12.194 0.974 -3.962 1.00 93.75 255 TYR A O 1
ATOM 1976 N N . ARG A 1 256 ? 14.031 0.815 -5.235 1.00 96.00 256 ARG A N 1
ATOM 1977 C CA . ARG A 1 256 ? 13.581 1.787 -6.234 1.00 96.00 256 ARG A CA 1
ATOM 1978 C C . ARG A 1 256 ? 12.562 1.162 -7.183 1.00 96.00 256 ARG A C 1
ATOM 1980 O O . ARG A 1 256 ? 12.417 -0.058 -7.227 1.00 96.00 256 ARG A O 1
ATOM 1987 N N . LEU A 1 257 ? 11.836 2.005 -7.903 1.00 97.06 257 LEU A N 1
ATOM 1988 C CA . LEU A 1 257 ? 10.772 1.588 -8.807 1.00 97.06 257 LEU A CA 1
ATOM 1989 C C . LEU A 1 257 ? 11.339 1.094 -10.136 1.00 97.06 257 LEU A C 1
ATOM 1991 O O . LEU A 1 257 ? 12.313 1.644 -10.649 1.00 97.06 257 LEU A O 1
ATOM 1995 N N . ASP A 1 258 ? 10.685 0.076 -10.675 1.00 96.25 258 ASP A N 1
ATOM 1996 C CA . ASP A 1 258 ? 10.908 -0.500 -11.998 1.00 96.25 258 ASP A CA 1
ATOM 1997 C C . ASP A 1 258 ? 9.544 -0.853 -12.599 1.00 96.25 258 ASP A C 1
AT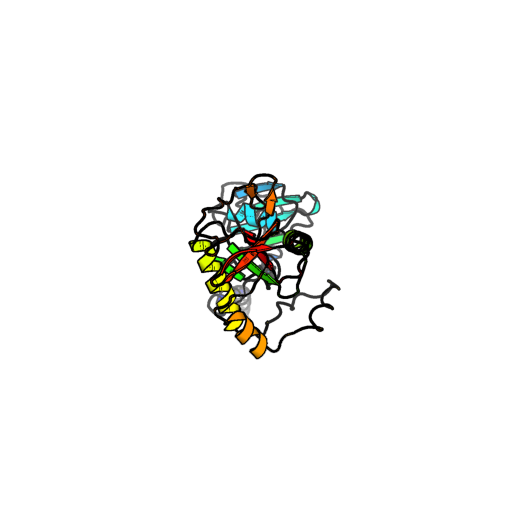OM 1999 O O . ASP A 1 258 ? 8.585 -1.139 -11.866 1.00 96.25 258 ASP A O 1
ATOM 2003 N N . ASP A 1 259 ? 9.446 -0.825 -13.922 1.00 96.31 259 ASP A N 1
ATOM 2004 C CA . ASP A 1 259 ? 8.230 -1.161 -14.639 1.00 96.31 259 ASP A CA 1
ATOM 2005 C C . ASP A 1 259 ? 8.310 -2.519 -15.338 1.00 96.31 259 ASP A C 1
ATOM 2007 O O . ASP A 1 259 ? 9.307 -2.916 -15.936 1.00 96.31 259 ASP A O 1
ATOM 2011 N N . ILE A 1 260 ? 7.224 -3.288 -15.250 1.00 96.25 260 ILE A N 1
ATOM 2012 C CA . ILE A 1 260 ? 7.186 -4.636 -15.817 1.00 96.25 260 ILE A CA 1
ATOM 2013 C C . ILE A 1 260 ? 5.765 -5.054 -16.219 1.00 96.25 260 ILE A C 1
ATOM 2015 O O . ILE A 1 260 ? 4.760 -4.442 -15.849 1.00 96.25 260 ILE A O 1
ATOM 2019 N N . TRP A 1 261 ? 5.667 -6.113 -17.024 1.00 97.06 261 TRP A N 1
ATOM 2020 C CA . TRP A 1 261 ? 4.403 -6.718 -17.437 1.00 97.06 261 TRP A CA 1
ATOM 2021 C C . TRP A 1 261 ? 3.555 -7.149 -16.235 1.00 97.06 261 TRP A C 1
ATOM 2023 O O . TRP A 1 261 ? 3.960 -8.022 -15.461 1.00 97.06 261 TRP A O 1
ATOM 2033 N N . CYS A 1 262 ? 2.339 -6.611 -16.144 1.00 97.62 262 CYS A N 1
ATOM 2034 C CA . CYS A 1 262 ? 1.384 -6.818 -15.050 1.00 97.62 262 CYS A CA 1
ATOM 2035 C C . CYS A 1 262 ? 1.005 -8.287 -14.781 1.00 97.62 262 CYS A C 1
ATOM 2037 O O . CYS A 1 262 ? 0.593 -8.631 -13.674 1.00 97.62 262 CYS A O 1
ATOM 2039 N N . HIS A 1 263 ? 1.141 -9.163 -15.781 1.00 97.06 263 HIS A N 1
ATOM 2040 C CA . HIS A 1 263 ? 0.832 -10.593 -15.667 1.00 97.06 263 HIS A CA 1
ATOM 2041 C C . HIS A 1 263 ? 1.961 -11.418 -15.034 1.00 97.06 263 HIS A C 1
ATOM 2043 O O . HIS A 1 263 ? 1.796 -12.616 -14.813 1.00 97.06 263 HIS A O 1
ATOM 2049 N N . SER A 1 264 ? 3.107 -10.799 -14.736 1.00 96.19 264 SER A N 1
ATOM 2050 C CA . SER A 1 264 ? 4.186 -11.470 -14.012 1.00 96.19 264 SER A CA 1
ATOM 2051 C C . SER A 1 264 ? 3.704 -11.898 -12.627 1.00 96.19 264 SER A C 1
ATOM 2053 O O . SER A 1 264 ? 3.035 -11.142 -11.928 1.00 96.19 264 SER A O 1
ATOM 2055 N N . LEU A 1 265 ? 4.078 -13.099 -12.193 1.00 96.81 265 LEU A N 1
ATOM 2056 C CA . LEU A 1 265 ? 3.834 -13.518 -10.818 1.00 96.81 265 LEU A CA 1
ATOM 2057 C C . LEU A 1 265 ? 4.927 -12.933 -9.921 1.00 96.81 265 LEU A C 1
ATOM 2059 O O . LEU A 1 265 ? 6.119 -13.206 -10.114 1.00 96.81 265 LEU A O 1
ATOM 2063 N N . ARG A 1 266 ? 4.527 -12.102 -8.956 1.00 96.00 266 ARG A N 1
ATOM 2064 C CA . ARG A 1 266 ? 5.433 -11.479 -7.982 1.00 96.00 266 ARG A CA 1
ATOM 2065 C C . ARG A 1 266 ? 4.840 -11.540 -6.576 1.00 96.00 266 ARG A C 1
ATOM 2067 O O . ARG A 1 266 ? 3.613 -11.473 -6.444 1.00 96.00 266 ARG A O 1
ATOM 2074 N N . PRO A 1 267 ? 5.689 -11.636 -5.537 1.00 96.00 267 PRO A N 1
ATOM 2075 C CA . PRO A 1 267 ? 5.324 -11.207 -4.192 1.00 96.00 267 PRO A CA 1
ATOM 2076 C C . PRO A 1 267 ? 4.689 -9.815 -4.222 1.00 96.00 267 PRO A C 1
ATOM 2078 O O . PRO A 1 267 ? 4.883 -9.064 -5.176 1.00 96.00 267 PRO A O 1
ATOM 2081 N N . TYR A 1 268 ? 3.953 -9.443 -3.188 1.00 97.31 268 TYR A N 1
ATOM 2082 C CA . TYR A 1 268 ? 3.303 -8.137 -3.134 1.00 97.31 268 TYR A CA 1
ATOM 2083 C C . TYR A 1 268 ? 3.163 -7.648 -1.701 1.00 97.31 268 TYR A C 1
ATOM 2085 O O . TYR A 1 268 ? 3.118 -8.441 -0.757 1.00 97.31 268 TYR A O 1
ATOM 2093 N N . LEU A 1 269 ? 3.106 -6.329 -1.551 1.00 96.56 269 LEU A N 1
ATOM 2094 C CA . LEU A 1 269 ? 2.977 -5.677 -0.260 1.00 96.56 269 LEU A CA 1
ATOM 2095 C C . LEU A 1 269 ? 1.635 -4.961 -0.177 1.00 96.56 269 LEU A C 1
ATOM 2097 O O . LEU A 1 269 ? 1.339 -4.100 -1.007 1.00 96.56 269 LEU A O 1
ATOM 2101 N N . CYS A 1 270 ? 0.842 -5.305 0.834 1.00 96.44 270 CYS A N 1
ATOM 2102 C CA . CYS A 1 270 ? -0.393 -4.596 1.132 1.00 96.44 270 CYS A CA 1
ATOM 2103 C C . CYS A 1 270 ? -0.172 -3.557 2.233 1.00 96.44 270 CYS A C 1
ATOM 2105 O O . CYS A 1 270 ? 0.572 -3.796 3.185 1.00 96.44 270 CYS A O 1
ATOM 2107 N N . GLU A 1 271 ? -0.876 -2.439 2.115 1.00 94.94 271 GLU A N 1
ATOM 2108 C CA . GLU A 1 271 ? -0.926 -1.344 3.071 1.00 94.94 271 GLU A CA 1
ATOM 2109 C C . GLU A 1 271 ? -2.352 -1.131 3.554 1.00 94.94 271 GLU A C 1
ATOM 2111 O O . GLU A 1 271 ? -3.264 -0.903 2.760 1.00 94.94 271 GLU A O 1
ATOM 2116 N N . LEU A 1 272 ? -2.521 -1.152 4.867 1.00 91.38 272 LEU A N 1
ATOM 2117 C CA . LEU A 1 272 ? -3.736 -0.722 5.530 1.00 91.38 272 LEU A CA 1
ATOM 2118 C C . LEU A 1 272 ? -3.452 0.626 6.198 1.00 91.38 272 LEU A C 1
ATOM 2120 O O . LEU A 1 272 ? -2.594 0.718 7.079 1.00 91.38 272 LEU A O 1
ATOM 2124 N N . PHE A 1 273 ? -4.165 1.662 5.758 1.00 85.19 273 PHE A N 1
ATOM 2125 C CA . PHE A 1 273 ? -4.118 2.974 6.389 1.00 85.19 273 PHE A CA 1
ATOM 2126 C C . PHE A 1 273 ? -5.199 3.063 7.463 1.00 85.19 273 PHE A C 1
ATOM 2128 O O . PHE A 1 273 ? -6.375 2.793 7.205 1.00 85.19 273 PHE A O 1
ATOM 2135 N N . ILE A 1 274 ? -4.779 3.436 8.662 1.00 77.38 274 ILE A N 1
ATOM 2136 C CA . ILE A 1 274 ? -5.632 3.668 9.814 1.00 77.38 274 ILE A CA 1
ATOM 2137 C C . ILE A 1 274 ? -5.683 5.192 10.003 1.00 77.38 274 ILE A C 1
ATOM 2139 O O . ILE A 1 274 ? -4.714 5.741 10.531 1.00 77.38 274 ILE A O 1
ATOM 2143 N N . PRO A 1 275 ? -6.727 5.877 9.494 1.00 61.47 275 PRO A N 1
ATOM 2144 C CA . PRO A 1 275 ? -6.947 7.302 9.738 1.00 61.47 275 PRO A CA 1
ATOM 2145 C C . PRO A 1 275 ? -7.076 7.657 11.219 1.00 61.47 275 PRO A C 1
ATOM 2147 O O . PRO A 1 275 ? -7.463 6.771 12.019 1.00 61.47 275 PRO A O 1
#

Radius of gyration: 23.67 Å; Cα contacts (8 Å, |Δi|>4): 428; chains: 1; bounding box: 51×42×87 Å

pLDDT: mean 72.49, std 22.71, range [27.27, 98.31]

InterPro domains:
  IPR001304 C-type lectin-like [PS50041] (211-271)
  IPR001304 C-type lectin-like [SM00034] (113-271)
  IPR003609 PAN/Apple domain [PF00024] (36-93)
  IPR016186 C-type lectin-like/link domain superfamily [G3DSA:3.10.100.10] (108-273)
  IPR016187 C-type lectin fold [SSF56436] (108-272)
  IPR050801 Calcium-Dependent Lectins in Immunity and Development [PTHR22801] (95-271)

Sequence (275 aa):
MMLLAALALMAIGTECFLQKEARVRQGVATQQPCLENRTFTENLLFESAAHSKSKCALKCLGQERCEAFTLITPSATCRGHSSVPTSASTSSPSPGTTTWTFPDLGIPCPLNCDYQLVAPGTCLRLYLTGKTHADARTRCQQDDATLYRMKTEERRQLLEDFVISQGEYNITFIPCALSTASHRDNADFRKHTLSPFTLSFYLSSKKGIRMWLDGTKSVDAWMWGDGDTLPVNSSLWYPGEPSGPGNCIQSYVNYRLDDIWCHSLRPYLCELFIP

Foldseek 3Di:
DPPVVVVVVVPVPCVVPVCPPDDDDDQDQDQPPVCPPPDLQFFFPDKDAAQDPQRLVLVLVVDPFFFKWKAQNVRNMITTGGPDGDPDDDDDDDPRIGMTGHDDDPNADHFANQWGCLDVQKTKHWFFFWAFLVVLQVVLVVRVWGFADQQDVVSLVSVLVVLLVLLVDPDPCPHPPPDDDDDDPPPPPPPDDDDSNRSSCQSNDLFHFWAFGAWFDDPDFIAGPVGDTDDQPDPLADVPPPPDPAGGWIQGRSRGIYGDHRRDTGITMIMGGRD

Solvent-accessible surface area (backbone atoms only — not comparable to full-atom values): 16142 Å² total; per-residue (Å²): 136,77,76,72,65,67,64,64,71,62,62,79,68,50,72,75,62,73,56,78,84,69,77,93,84,75,80,63,82,63,80,52,79,90,45,78,81,63,78,81,32,58,10,68,70,45,76,47,84,24,92,43,70,66,58,30,50,36,59,20,58,68,32,97,63,38,44,26,36,32,47,31,66,96,74,26,35,19,33,21,27,26,90,64,79,52,87,87,43,87,58,81,82,61,92,76,62,50,71,45,59,63,82,75,96,64,78,50,40,92,64,62,90,72,32,41,65,79,49,93,46,34,20,40,33,82,39,76,72,57,30,29,49,69,56,44,40,54,54,20,45,75,70,78,21,36,39,31,72,70,85,47,72,68,47,35,49,51,51,49,54,50,47,39,50,62,28,71,50,80,67,75,75,75,68,82,76,87,68,86,86,91,75,92,75,80,77,75,71,80,82,76,71,65,53,68,68,56,42,21,55,55,40,61,36,79,59,38,61,60,23,37,36,36,29,35,53,53,99,89,45,38,28,38,88,88,69,51,75,50,65,72,84,40,82,58,34,31,95,78,31,77,68,54,96,29,47,22,32,25,30,24,56,78,50,17,35,37,39,34,59,44,79,49,67,28,22,32,34,27,29,36,77,49,91